Protein AF-0000000087595828 (afdb_homodimer)

Sequence (360 aa):
MPEATCVIVDNSEFSRNGDLPVNRLVDQLDAVDAVIRNKLSQSAQAVVSLVASGGPEVVVPPTHERQHLQKGLRTITHKGLPSLVQALQVAMLSLRYRPSKDATQRIVMFVGSPLGPFLEDAEKRLKKEGKRLRKARVSLDIVSFGACSRDNHPLLTTLIQSCNRGPEESCNRGPEEVRTMPEATCVIVDNSEFSRNGDLPVNRLVDQLDAVDAVIRNKLSQSAQAVVSLVASGGPEVVVPPTHERQHLQKGLRTITHKGLPSLVQALQVAMLSLRYRPSKDATQRIVMFVGSPLGPFLEDAEKRLKKEGKRLRKARVSLDIVSFGACSRDNHPLLTTLIQSCNRGPEESCNRGPEEVRT

Organism: NCBI:txid797122

Radius of gyration: 19.63 Å; Cα contacts (8 Å, |Δi|>4): 787; chains: 2; bounding box: 48×63×58 Å

Secondary structure (DSSP, 8-state):
--EEEEEEE---GGGG-SSSSS-HHHHHHHHHHHHHHHHHHT-TT-EEEEEETTTTEEEEEEES-HHHHHHHHHH----SS--HHHHHHHHHHHHHT-S-TTSEEEEEEEE-S-SGGG-TTHHHHHHHHHHHHHHTTEEEEEEE-SSTHHHHHHHHHHHHHHHS--GGGGGG--------/--EEEEEEE---GGGG--SSSS-HHHHHHHHHHHHHHHHHHT-TT-EEEEEETTTTEEEEEEES-HHHHHHHHHH----SS--HHHHHHHHHHHHHT-S-TTSEEEEEEEE-S-SGGG-TTHHHHHHHHHHHHHHTTEEEEEEE-SSTHHHHHHHHHHHHHHHS--GGGGGG--------

Solvent-accessible surface area (backbone atoms only — not comparable to full-atom values): 18987 Å² total; per-residue (Å²): 132,40,41,37,35,31,37,35,41,50,29,14,49,69,38,52,61,79,80,44,87,74,54,49,51,59,30,49,50,48,24,49,50,22,50,50,53,42,53,46,53,72,30,96,68,9,26,41,23,35,29,36,16,14,62,55,40,76,66,31,70,61,37,72,53,63,66,58,51,53,55,36,58,72,69,64,56,78,31,54,57,61,31,64,70,58,25,51,52,52,42,52,56,48,57,71,66,39,90,57,85,82,30,46,39,34,37,42,36,42,42,33,52,60,47,69,92,63,30,82,66,44,62,61,54,33,36,51,50,12,42,52,32,34,77,68,57,32,46,79,31,49,40,74,47,64,85,36,47,73,81,30,38,41,51,52,38,44,23,46,49,39,21,42,64,60,76,76,68,71,70,70,69,71,78,76,75,77,80,125,130,40,40,36,36,31,38,36,40,50,30,14,48,66,38,54,69,65,85,48,87,73,55,49,51,59,31,47,50,49,22,48,51,22,50,48,54,42,53,47,53,73,30,95,69,10,26,42,24,36,30,35,16,14,61,56,39,77,66,31,68,62,37,72,52,63,66,57,51,53,56,37,57,72,68,64,56,77,32,53,57,60,31,64,70,58,25,50,51,52,42,53,55,49,56,70,64,40,90,57,85,82,33,46,39,35,36,42,37,43,42,33,53,61,48,68,92,63,31,83,66,44,62,63,52,33,36,52,50,11,41,52,32,33,76,66,57,31,45,80,32,49,42,76,48,64,84,35,47,72,80,30,40,40,51,52,38,44,24,46,51,39,21,43,63,60,75,76,67,71,69,70,70,72,77,76,75,77,81,126

Nearest PDB structures (foldseek):
  8jtl-assembly1_B  TM=9.171E-01  e=2.740E-14  Arabidopsis thaliana
  8pfd-assembly1_B  TM=9.082E-01  e=1.309E-14  Arabidopsis thaliana
  8j4a-assembly1_B  TM=9.210E-01  e=7.805E-14  Arabidopsis thaliana
  2x5n-assembly1_A  TM=9.097E-01  e=3.217E-13  Schizosaccharomyces pombe
  8amz-assembly1_W  TM=9.200E-01  e=1.247E-12  Spinacia oleracea

Structure (mmCIF, N/CA/C/O backbone):
data_AF-0000000087595828-model_v1
#
loop_
_entity.id
_entity.type
_entity.pdbx_description
1 polymer 'Proteasome subunit Rpn10'
#
loop_
_atom_site.group_PDB
_atom_site.id
_atom_site.type_symbol
_atom_site.label_atom_id
_atom_site.label_alt_id
_atom_site.label_comp_id
_atom_site.label_asym_id
_atom_site.label_entity_id
_atom_site.label_seq_id
_atom_site.pdbx_PDB_ins_code
_atom_site.Cartn_x
_atom_site.Cartn_y
_atom_site.Cartn_z
_atom_site.occupancy
_atom_site.B_iso_or_equiv
_atom_site.auth_seq_id
_atom_site.auth_comp_id
_atom_site.auth_asym_id
_atom_site.auth_atom_id
_atom_site.pdbx_PDB_model_num
ATOM 1 N N . MET A 1 1 ? -14.484 13.336 7.426 1 65.81 1 MET A N 1
ATOM 2 C CA . MET A 1 1 ? -13.508 14.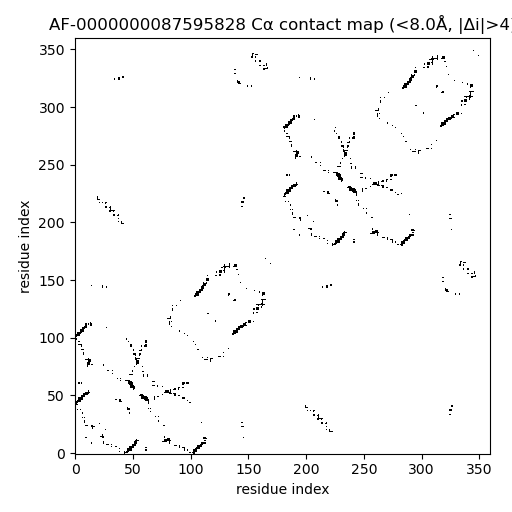141 8.156 1 65.81 1 MET A CA 1
ATOM 3 C C . MET A 1 1 ? -12.242 1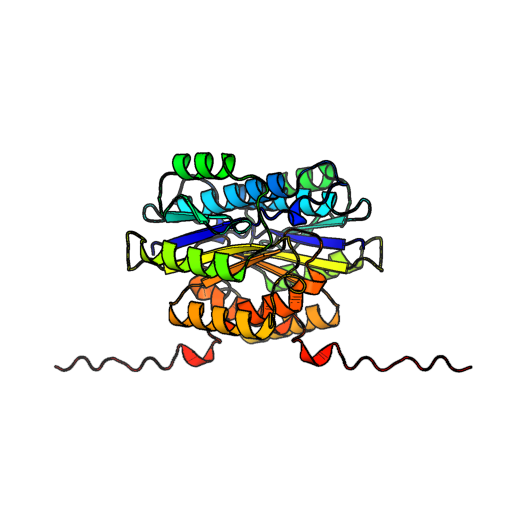4.352 7.324 1 65.81 1 MET A C 1
ATOM 5 O O . MET A 1 1 ? -11.898 13.516 6.488 1 65.81 1 MET A O 1
ATOM 9 N N . PRO A 1 2 ? -11.609 15.562 7.414 1 84.56 2 PRO A N 1
ATOM 10 C CA . PRO A 1 2 ? -10.414 15.828 6.613 1 84.56 2 PRO A CA 1
ATOM 11 C C . PRO A 1 2 ? -9.234 14.93 6.988 1 84.56 2 PRO A C 1
ATOM 13 O O . PRO A 1 2 ? -9.141 14.477 8.133 1 84.56 2 PRO A O 1
ATOM 16 N N . GLU A 1 3 ? -8.43 14.555 5.984 1 90 3 GLU A N 1
ATOM 17 C CA . GLU A 1 3 ? -7.234 13.742 6.199 1 90 3 GLU A CA 1
ATOM 18 C C . GLU A 1 3 ? -5.984 14.438 5.66 1 90 3 GLU A C 1
ATOM 20 O O . GLU A 1 3 ? -6.02 15.047 4.59 1 90 3 GLU A O 1
ATOM 25 N N . ALA A 1 4 ? -5.008 14.453 6.508 1 95.62 4 ALA A N 1
ATOM 26 C CA . ALA A 1 4 ? -3.668 14.836 6.066 1 95.62 4 ALA A CA 1
ATOM 27 C C . ALA A 1 4 ? -2.797 13.609 5.82 1 95.62 4 ALA A C 1
ATOM 29 O O . ALA A 1 4 ? -2.531 12.828 6.738 1 95.62 4 ALA A O 1
ATOM 30 N N . THR A 1 5 ? -2.404 13.453 4.543 1 95.25 5 THR A N 1
ATOM 31 C CA . THR A 1 5 ? -1.639 12.273 4.16 1 95.25 5 THR A CA 1
ATOM 32 C C . THR A 1 5 ? -0.224 12.664 3.738 1 95.25 5 THR A C 1
ATOM 34 O O . THR A 1 5 ? -0.035 13.625 2.994 1 95.25 5 THR A O 1
ATOM 37 N N . CYS A 1 6 ? 0.727 11.992 4.293 1 97.62 6 CYS A N 1
ATOM 38 C CA . CYS A 1 6 ? 2.096 12.117 3.807 1 97.62 6 CYS A CA 1
ATOM 39 C C . CYS A 1 6 ? 2.508 10.875 3.018 1 97.62 6 CYS A C 1
ATOM 41 O O . CYS A 1 6 ? 2.422 9.758 3.521 1 97.62 6 CYS A O 1
ATOM 43 N N . VAL A 1 7 ? 2.926 11.117 1.772 1 97.5 7 VAL A N 1
ATOM 44 C CA . VAL A 1 7 ? 3.385 10.008 0.943 1 97.5 7 VAL A CA 1
ATOM 45 C C . VAL A 1 7 ? 4.91 9.992 0.901 1 97.5 7 VAL A C 1
ATOM 47 O O . VAL A 1 7 ? 5.539 11.008 0.594 1 97.5 7 VAL A O 1
ATOM 50 N N . ILE A 1 8 ? 5.496 8.82 1.209 1 97.25 8 ILE A N 1
ATOM 51 C CA . ILE A 1 8 ? 6.945 8.648 1.183 1 97.25 8 ILE A CA 1
ATOM 52 C C . ILE A 1 8 ? 7.348 7.84 -0.047 1 97.25 8 ILE A C 1
ATOM 54 O O . ILE A 1 8 ? 6.891 6.707 -0.227 1 97.25 8 ILE A O 1
ATOM 58 N N . VAL A 1 9 ? 8.18 8.414 -0.875 1 95.88 9 VAL A N 1
ATOM 59 C CA . VAL A 1 9 ? 8.703 7.766 -2.07 1 95.88 9 VAL A CA 1
ATOM 60 C C . VAL A 1 9 ? 10.094 7.211 -1.79 1 95.88 9 VAL A C 1
ATOM 62 O O . VAL A 1 9 ? 10.961 7.918 -1.266 1 95.88 9 VAL A O 1
ATOM 65 N N . ASP A 1 10 ? 10.328 5.973 -2.125 1 93.25 10 ASP A N 1
ATOM 66 C CA . ASP A 1 10 ? 11.664 5.391 -2.049 1 93.25 10 ASP A CA 1
ATOM 67 C C . ASP A 1 10 ? 12.453 5.668 -3.32 1 93.25 10 ASP A C 1
ATOM 69 O O . ASP A 1 10 ? 12.359 4.922 -4.297 1 93.25 10 ASP A O 1
ATOM 73 N N . ASN A 1 11 ? 13.234 6.672 -3.285 1 92.12 11 ASN A N 1
ATOM 74 C CA . ASN A 1 11 ? 14.062 7.023 -4.438 1 92.12 11 ASN A CA 1
ATOM 75 C C . ASN A 1 11 ? 15.531 6.672 -4.203 1 92.12 11 ASN A C 1
ATOM 77 O O . ASN A 1 11 ? 16.422 7.27 -4.809 1 92.12 11 ASN A O 1
ATOM 81 N N . SER A 1 12 ? 15.75 5.75 -3.33 1 87.94 12 SER A N 1
ATOM 82 C CA . SER A 1 12 ? 17.125 5.359 -3.012 1 87.94 12 SER A CA 1
ATOM 83 C C . SER A 1 12 ? 17.812 4.746 -4.223 1 87.94 12 SER A C 1
ATOM 85 O O . SER A 1 12 ? 17.156 4.301 -5.164 1 87.94 12 SER A O 1
ATOM 87 N N . GLU A 1 13 ? 19.094 4.688 -4.172 1 79.75 13 GLU A N 1
ATOM 88 C CA . GLU A 1 13 ? 19.922 4.137 -5.242 1 79.75 13 GLU A CA 1
ATOM 89 C C . GLU A 1 13 ? 19.656 2.645 -5.43 1 79.75 13 GLU A C 1
ATOM 91 O O . GLU A 1 13 ? 19.844 2.107 -6.523 1 79.75 13 GLU A O 1
ATOM 96 N N . PHE A 1 14 ? 19.344 2.045 -4.441 1 74.31 14 PHE A N 1
ATOM 97 C CA . PHE A 1 14 ? 19.031 0.624 -4.551 1 74.31 14 PHE A CA 1
ATOM 98 C C . PHE A 1 14 ? 17.844 0.396 -5.48 1 74.31 14 PHE A C 1
ATOM 100 O O . PHE A 1 14 ? 17.734 -0.652 -6.121 1 74.31 14 PHE A O 1
ATOM 107 N N . SER A 1 15 ? 17.031 1.288 -5.438 1 67.75 15 SER A N 1
ATOM 108 C CA . SER A 1 15 ? 15.836 1.157 -6.277 1 67.75 15 SER A CA 1
ATOM 109 C C . SER A 1 15 ? 16.188 1.306 -7.754 1 67.75 15 SER A C 1
ATOM 111 O O . SER A 1 15 ? 15.312 1.186 -8.617 1 67.75 15 SER A O 1
ATOM 113 N N . ARG A 1 16 ? 17.453 1.654 -8.055 1 62.22 16 ARG A N 1
ATOM 114 C CA . ARG A 1 16 ? 17.922 1.804 -9.43 1 62.22 16 ARG A CA 1
ATOM 115 C C . ARG A 1 16 ? 18.141 0.443 -10.078 1 62.22 16 ARG A C 1
ATOM 117 O O . ARG A 1 16 ? 18.281 0.354 -11.305 1 62.22 16 ARG A O 1
ATOM 124 N N . ASN A 1 17 ? 17.859 -0.574 -9.438 1 54.16 17 ASN A N 1
ATOM 125 C CA . ASN A 1 17 ? 18.438 -1.801 -9.984 1 54.16 17 ASN A CA 1
ATOM 126 C C . ASN A 1 17 ? 18.422 -1.802 -11.508 1 54.16 17 ASN A C 1
ATOM 128 O O . ASN A 1 17 ? 17.453 -1.347 -12.125 1 54.16 17 ASN A O 1
ATOM 132 N N . GLY A 1 18 ? 19.703 -1.654 -12.117 1 45.22 18 GLY A N 1
ATOM 133 C CA . GLY A 1 18 ? 20.297 -1.655 -13.445 1 45.22 18 GLY A CA 1
ATOM 134 C C . GLY A 1 18 ? 19.484 -2.432 -14.461 1 45.22 18 GLY A C 1
ATOM 135 O O . GLY A 1 18 ? 19.641 -2.24 -15.664 1 45.22 18 GLY A O 1
ATOM 136 N N . ASP A 1 19 ? 19.312 -3.66 -14.18 1 41.97 19 ASP A N 1
ATOM 137 C CA . ASP A 1 19 ? 19.125 -4.496 -15.359 1 41.97 19 ASP A CA 1
ATOM 138 C C . ASP A 1 19 ? 17.797 -4.191 -16.047 1 41.97 19 ASP A C 1
ATOM 140 O O . ASP A 1 19 ? 17.516 -4.742 -17.109 1 41.97 19 ASP A O 1
ATOM 144 N N . LEU A 1 20 ? 16.734 -4.031 -15.242 1 47.84 20 LEU A N 1
ATOM 145 C CA . LEU A 1 20 ? 15.539 -4.129 -16.078 1 47.84 20 LEU A CA 1
ATOM 146 C C . LEU A 1 20 ? 15.102 -2.752 -16.562 1 47.84 20 LEU A C 1
ATOM 148 O O . LEU A 1 20 ? 15.383 -1.744 -15.906 1 47.84 20 LEU A O 1
ATOM 152 N N . PRO A 1 21 ? 14.82 -2.586 -17.938 1 46.41 21 PRO A N 1
ATOM 153 C CA . PRO A 1 21 ? 14.5 -1.381 -18.703 1 46.41 21 PRO A CA 1
ATOM 154 C C . PRO A 1 21 ? 13.664 -0.379 -17.906 1 46.41 21 PRO A C 1
ATOM 156 O O . PRO A 1 21 ? 13.844 0.833 -18.047 1 46.41 21 PRO A O 1
ATOM 159 N N . VAL A 1 22 ? 12.469 -0.728 -17.469 1 53.97 22 VAL A N 1
ATOM 160 C CA . VAL A 1 22 ? 11.57 0.292 -16.938 1 53.97 22 VAL A CA 1
ATOM 161 C C . VAL A 1 22 ? 11.93 0.581 -15.477 1 53.97 22 VAL A C 1
ATOM 163 O O . VAL A 1 22 ? 12.086 -0.343 -14.672 1 53.97 22 VAL A O 1
ATOM 166 N N . ASN A 1 23 ? 12.289 1.896 -15.18 1 72.12 23 ASN A N 1
ATOM 167 C CA . ASN A 1 23 ? 12.844 2.361 -13.914 1 72.12 23 ASN A CA 1
ATOM 168 C C . ASN A 1 23 ? 11.82 2.25 -12.781 1 72.12 23 ASN A C 1
ATOM 170 O O . ASN A 1 23 ? 10.688 2.703 -12.922 1 72.12 23 ASN A O 1
ATOM 174 N N . ARG A 1 24 ? 12 1.449 -11.922 1 80.19 24 ARG A N 1
ATOM 175 C CA . ARG A 1 24 ? 11.234 1.249 -10.695 1 80.19 24 ARG A CA 1
ATOM 176 C C . ARG A 1 24 ? 10.766 2.58 -10.117 1 80.19 24 ARG A C 1
ATOM 178 O O . ARG A 1 24 ? 9.641 2.688 -9.633 1 80.19 24 ARG A O 1
ATOM 185 N N . LEU A 1 25 ? 11.602 3.498 -10.305 1 88.19 25 LEU A N 1
ATOM 186 C CA . LEU A 1 25 ? 11.242 4.797 -9.742 1 88.19 25 LEU A CA 1
ATOM 187 C C . LEU A 1 25 ? 10.086 5.422 -10.516 1 88.19 25 LEU A C 1
ATOM 189 O O . LEU A 1 25 ? 9.156 5.969 -9.914 1 88.19 25 LEU A O 1
ATOM 193 N N . VAL A 1 26 ? 10.133 5.301 -11.781 1 87.69 26 VAL A N 1
ATOM 194 C CA . VAL A 1 26 ? 9.078 5.879 -12.602 1 87.69 26 VAL A CA 1
ATOM 195 C C . VAL A 1 26 ? 7.746 5.203 -12.281 1 87.69 26 VAL A C 1
ATOM 197 O O . VAL A 1 26 ? 6.727 5.875 -12.109 1 87.69 26 VAL A O 1
ATOM 200 N N . ASP A 1 27 ? 7.746 3.93 -12.219 1 88.25 27 ASP A N 1
ATOM 201 C CA . ASP A 1 27 ? 6.539 3.184 -11.875 1 88.25 27 ASP A CA 1
ATOM 202 C C . ASP A 1 27 ? 6.023 3.572 -10.492 1 88.25 27 ASP A C 1
ATOM 204 O O . ASP A 1 27 ? 4.816 3.711 -10.289 1 88.25 27 ASP A O 1
ATOM 208 N N . GLN A 1 28 ? 6.918 3.672 -9.602 1 91.19 28 GLN A N 1
ATOM 209 C CA . GLN A 1 28 ? 6.547 4.086 -8.25 1 91.19 28 GLN A CA 1
ATOM 210 C C . GLN A 1 28 ? 5.902 5.469 -8.258 1 91.19 28 GLN A C 1
ATOM 212 O O . GLN A 1 28 ? 4.867 5.684 -7.625 1 91.19 28 GLN A O 1
ATOM 217 N N . LEU A 1 29 ? 6.488 6.359 -9.008 1 94.12 29 LEU A N 1
ATOM 218 C CA . LEU A 1 29 ? 5.961 7.719 -9.07 1 94.12 29 LEU A CA 1
ATOM 219 C C . LEU A 1 29 ? 4.566 7.734 -9.688 1 94.12 29 LEU A C 1
ATOM 221 O O . LEU A 1 29 ? 3.709 8.516 -9.273 1 94.12 29 LEU A O 1
ATOM 225 N N . ASP A 1 30 ? 4.34 6.902 -10.609 1 92.56 30 ASP A N 1
ATOM 226 C CA . ASP A 1 30 ? 3.002 6.777 -11.188 1 92.56 30 ASP A CA 1
ATOM 227 C C . ASP A 1 30 ? 1.994 6.309 -10.141 1 92.56 30 ASP A C 1
ATOM 229 O O . ASP A 1 30 ? 0.881 6.836 -10.062 1 92.56 30 ASP A O 1
ATOM 233 N N . ALA A 1 31 ? 2.396 5.34 -9.422 1 92.56 31 ALA A N 1
ATOM 234 C CA . ALA A 1 31 ? 1.53 4.832 -8.359 1 92.56 31 ALA A CA 1
ATOM 235 C C . ALA A 1 31 ? 1.265 5.91 -7.309 1 92.56 31 ALA A C 1
ATOM 237 O O . ALA A 1 31 ? 0.13 6.074 -6.855 1 92.56 31 ALA A O 1
ATOM 238 N N . VAL A 1 32 ? 2.271 6.586 -6.961 1 95.69 32 VAL A N 1
ATOM 239 C CA . VAL A 1 32 ? 2.164 7.656 -5.977 1 95.69 32 VAL A CA 1
ATOM 240 C C . VAL A 1 32 ? 1.203 8.734 -6.484 1 95.69 32 VAL A C 1
ATOM 242 O O . VAL A 1 32 ? 0.365 9.227 -5.727 1 95.69 32 VAL A O 1
ATOM 245 N N . ASP A 1 33 ? 1.343 9.062 -7.703 1 95.81 33 ASP A N 1
ATOM 246 C CA . ASP A 1 33 ? 0.458 10.062 -8.297 1 95.81 33 ASP A CA 1
ATOM 247 C C . ASP A 1 33 ? -1.005 9.641 -8.18 1 95.81 33 ASP A C 1
ATOM 249 O O . ASP A 1 33 ? -1.876 10.461 -7.902 1 95.81 33 ASP A O 1
ATOM 253 N N . ALA A 1 34 ? -1.235 8.422 -8.438 1 91.88 34 ALA A N 1
ATOM 254 C CA . ALA A 1 34 ? -2.592 7.891 -8.312 1 91.88 34 ALA A CA 1
ATOM 255 C C . ALA A 1 34 ? -3.09 7.988 -6.875 1 91.88 34 ALA A C 1
ATOM 257 O O . ALA A 1 34 ? -4.25 8.336 -6.633 1 91.88 34 ALA A O 1
ATOM 258 N N . VAL A 1 35 ? -2.262 7.711 -5.918 1 91.81 35 VAL A N 1
ATOM 259 C CA . VAL A 1 35 ? -2.615 7.801 -4.508 1 91.81 35 VAL A CA 1
ATOM 260 C C . VAL A 1 35 ? -2.934 9.25 -4.141 1 91.81 35 VAL A C 1
ATOM 262 O O . VAL A 1 35 ? -3.916 9.516 -3.447 1 91.81 35 VAL A O 1
ATOM 265 N N . ILE A 1 36 ? -2.113 10.117 -4.605 1 94.62 36 ILE A N 1
ATOM 266 C CA . ILE A 1 36 ? -2.293 11.539 -4.332 1 94.62 36 ILE A CA 1
ATOM 267 C C . ILE A 1 36 ? -3.66 11.992 -4.836 1 94.62 36 ILE A C 1
ATOM 269 O O . ILE A 1 36 ? -4.414 12.641 -4.105 1 94.62 36 ILE A O 1
ATOM 273 N N . ARG A 1 37 ? -3.924 11.648 -6.074 1 90.69 37 ARG A N 1
ATOM 274 C CA . ARG A 1 37 ? -5.203 12.023 -6.668 1 90.69 37 ARG A CA 1
ATOM 275 C C . ARG A 1 37 ? -6.367 11.508 -5.828 1 90.69 37 ARG A C 1
ATOM 277 O O . ARG A 1 37 ? -7.305 12.25 -5.535 1 90.69 37 ARG A O 1
ATOM 284 N N . ASN A 1 38 ? -6.27 10.398 -5.43 1 87.62 38 ASN A N 1
ATOM 285 C CA . ASN A 1 38 ? -7.324 9.773 -4.637 1 87.62 38 ASN A CA 1
ATOM 286 C C . ASN A 1 38 ? -7.516 10.484 -3.299 1 87.62 38 ASN A C 1
ATOM 288 O O . ASN A 1 38 ? -8.648 10.773 -2.9 1 87.62 38 ASN A O 1
ATOM 292 N N . LYS A 1 39 ? -6.426 10.68 -2.641 1 89.81 39 LYS A N 1
ATOM 293 C CA . LYS A 1 39 ? -6.5 11.281 -1.313 1 89.81 39 LYS A CA 1
ATOM 294 C C . LYS A 1 39 ? -7.055 12.695 -1.383 1 89.81 39 LYS A C 1
ATOM 296 O O . LYS A 1 39 ? -7.875 13.094 -0.551 1 89.81 39 LYS A O 1
ATOM 301 N N . LEU A 1 40 ? -6.648 13.461 -2.377 1 90.75 40 LEU A N 1
ATOM 302 C CA . LEU A 1 40 ? -7.109 14.836 -2.521 1 90.75 40 LEU A CA 1
ATOM 303 C C . LEU A 1 40 ? -8.594 14.883 -2.869 1 90.75 40 LEU A C 1
ATOM 305 O O . LEU A 1 40 ? -9.289 15.828 -2.51 1 90.75 40 LEU A O 1
ATOM 309 N N . SER A 1 41 ? -9.031 13.844 -3.486 1 85.25 41 SER A N 1
ATOM 310 C CA . SER A 1 41 ? -10.422 13.828 -3.949 1 85.25 41 SER A CA 1
ATOM 311 C C . SER A 1 41 ? -11.375 13.461 -2.818 1 85.25 41 SER A C 1
ATOM 313 O O . SER A 1 41 ? -12.586 13.641 -2.945 1 85.25 41 SER A O 1
ATOM 315 N N . GLN A 1 42 ? -10.859 13.016 -1.73 1 82.06 42 GLN A N 1
ATOM 316 C CA . GLN A 1 42 ? -11.695 12.539 -0.632 1 82.06 42 GLN A CA 1
ATOM 317 C C . GLN A 1 42 ? -12.367 13.703 0.094 1 82.06 42 GLN A C 1
ATOM 319 O O . GLN A 1 42 ? -13.445 13.547 0.672 1 82.06 42 GLN A O 1
ATOM 324 N N . SER A 1 43 ? -11.773 14.836 0.147 1 83.56 43 SER A N 1
ATOM 325 C CA . SER A 1 43 ? -12.305 16 0.842 1 83.56 43 SER A CA 1
ATOM 326 C C . SER A 1 43 ? -11.648 17.281 0.339 1 83.56 43 SER A C 1
ATOM 328 O O . SER A 1 43 ? -10.469 17.297 -0.021 1 83.56 43 SER A O 1
ATOM 330 N N . ALA A 1 44 ? -12.406 18.312 0.381 1 87.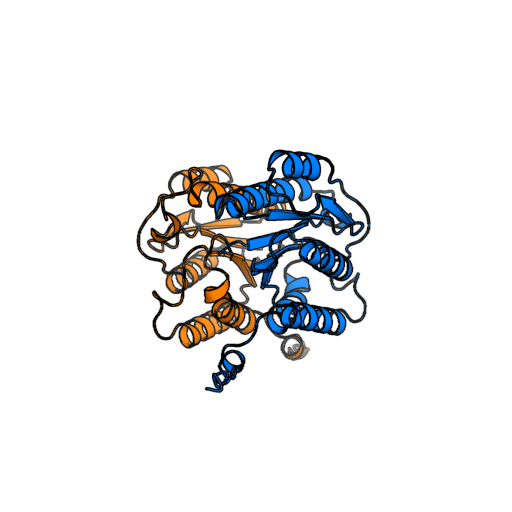94 44 ALA A N 1
ATOM 331 C CA . ALA A 1 44 ? -11.875 19.609 -0.009 1 87.94 44 ALA A CA 1
ATOM 332 C C . ALA A 1 44 ? -10.805 20.078 0.971 1 87.94 44 ALA A C 1
ATOM 334 O O . ALA A 1 44 ? -10.008 20.969 0.652 1 87.94 44 ALA A O 1
ATOM 335 N N . GLN A 1 45 ? -10.828 19.484 2.115 1 92.12 45 GLN A N 1
ATOM 336 C CA . GLN A 1 45 ? -9.883 19.906 3.146 1 92.12 45 GLN A CA 1
ATOM 337 C C . GLN A 1 45 ? -8.703 18.938 3.236 1 92.12 45 GLN A C 1
ATOM 339 O O . GLN A 1 45 ? -7.805 19.125 4.059 1 92.12 45 GLN A O 1
ATOM 344 N N . ALA A 1 46 ? -8.727 17.969 2.365 1 92.62 46 ALA A N 1
ATOM 345 C CA . ALA A 1 46 ? -7.629 17.016 2.369 1 92.62 46 ALA A CA 1
ATOM 346 C C . ALA A 1 46 ? -6.324 17.656 1.906 1 92.62 46 ALA A C 1
ATOM 348 O O . ALA A 1 46 ? -6.328 18.484 0.989 1 92.62 46 ALA A O 1
ATOM 349 N N . VAL A 1 47 ? -5.227 17.312 2.57 1 96.5 47 VAL A N 1
ATOM 350 C CA . VAL A 1 47 ? -3.91 17.781 2.141 1 96.5 47 VAL A CA 1
ATOM 351 C C . VAL A 1 47 ? -2.951 16.594 2.041 1 96.5 47 VAL A C 1
ATOM 353 O O . VAL A 1 47 ? -3.125 15.594 2.73 1 96.5 47 VAL A O 1
ATOM 356 N N . VAL A 1 48 ? -2.023 16.75 1.115 1 97.19 48 VAL A N 1
ATOM 357 C CA . VAL A 1 48 ? -1.02 15.711 0.9 1 97.19 48 VAL A CA 1
ATOM 358 C C . VAL A 1 48 ? 0.375 16.328 0.912 1 97.19 48 VAL A C 1
ATOM 360 O O . VAL A 1 48 ? 0.583 17.422 0.366 1 97.19 48 VAL A O 1
ATOM 363 N N . SER A 1 49 ? 1.245 15.75 1.57 1 98.44 49 SER A N 1
ATOM 364 C CA . SER A 1 49 ? 2.662 16.094 1.493 1 98.44 49 SER A CA 1
ATOM 365 C C . SER A 1 49 ? 3.469 14.969 0.849 1 98.44 49 SER A C 1
ATOM 367 O O . SER A 1 49 ? 3.018 13.82 0.8 1 98.44 49 SER A O 1
ATOM 369 N N . LEU A 1 50 ? 4.637 15.328 0.345 1 98.19 50 LEU A N 1
ATOM 370 C CA . LEU A 1 50 ? 5.508 14.398 -0.359 1 98.19 50 LEU A CA 1
ATOM 371 C C . LEU A 1 50 ? 6.898 14.367 0.272 1 98.19 50 LEU A C 1
ATOM 373 O O . LEU A 1 50 ? 7.527 15.414 0.447 1 98.19 50 LEU A O 1
ATOM 377 N N . VAL A 1 51 ? 7.332 13.164 0.582 1 98.06 51 VAL A N 1
ATOM 378 C CA . VAL A 1 51 ? 8.648 12.961 1.182 1 98.06 51 VAL A CA 1
ATOM 379 C C . VAL A 1 51 ? 9.445 11.961 0.355 1 98.06 51 VAL A C 1
ATOM 381 O O . VAL A 1 51 ? 8.906 10.945 -0.094 1 98.06 51 VAL A O 1
ATOM 384 N N . ALA A 1 52 ? 10.703 12.273 0.062 1 96.75 52 ALA A N 1
ATOM 385 C CA . ALA A 1 52 ? 11.633 11.336 -0.567 1 96.75 52 ALA A CA 1
ATOM 386 C C . ALA A 1 52 ? 12.57 10.719 0.465 1 96.75 52 ALA A C 1
ATOM 388 O O . ALA A 1 52 ? 13.117 11.422 1.317 1 96.75 52 ALA A O 1
ATOM 389 N N . SER A 1 53 ? 12.789 9.43 0.322 1 94.5 53 SER A N 1
ATOM 390 C CA . SER A 1 53 ? 13.484 8.719 1.39 1 94.5 53 SER A CA 1
ATOM 391 C C . SER A 1 53 ? 14.984 8.641 1.115 1 94.5 53 SER A C 1
ATOM 393 O O . SER A 1 53 ? 15.781 8.461 2.037 1 94.5 53 SER A O 1
ATOM 395 N N . GLY A 1 54 ? 15.57 8.539 -0.185 1 90.38 54 GLY A N 1
ATOM 396 C CA . GLY A 1 54 ? 16.984 8.477 -0.496 1 90.38 54 GLY A CA 1
ATOM 397 C C . GLY A 1 54 ? 17.766 9.68 0.012 1 90.38 54 GLY A C 1
ATOM 398 O O . GLY A 1 54 ? 18.938 9.555 0.383 1 90.38 54 GLY A O 1
ATOM 399 N N . GLY A 1 55 ? 17.578 10.555 0.687 1 88.69 55 GLY A N 1
ATOM 400 C CA . GLY A 1 55 ? 17.875 11.82 1.328 1 88.69 55 GLY A CA 1
ATOM 401 C C . GLY A 1 55 ? 16.656 12.492 1.929 1 88.69 55 GLY A C 1
ATOM 402 O O . GLY A 1 55 ? 16.078 13.398 1.329 1 88.69 55 GLY A O 1
ATOM 403 N N . PRO A 1 56 ? 16.438 11.812 2.992 1 93.5 56 PRO A N 1
ATOM 404 C CA . PRO A 1 56 ? 15.109 12.141 3.512 1 93.5 56 PRO A CA 1
ATOM 405 C C . PRO A 1 56 ? 14.844 13.648 3.562 1 93.5 56 PRO A C 1
ATOM 407 O O . PRO A 1 56 ? 15.617 14.391 4.176 1 93.5 56 PRO A O 1
ATOM 410 N N . GLU A 1 57 ? 13.867 14.039 2.846 1 95.5 57 GLU A N 1
ATOM 411 C CA . GLU A 1 57 ? 13.492 15.453 2.787 1 95.5 57 GLU A CA 1
ATOM 412 C C . GLU A 1 57 ? 12.039 15.625 2.377 1 95.5 57 GLU A C 1
ATOM 414 O O . GLU A 1 57 ? 11.484 14.781 1.664 1 95.5 57 GLU A O 1
ATOM 419 N N . VAL A 1 58 ? 11.484 16.688 2.873 1 97.38 58 VAL A N 1
ATOM 420 C CA . VAL A 1 58 ? 10.164 17.078 2.387 1 97.38 58 VAL A CA 1
ATOM 421 C C . VAL A 1 58 ? 10.297 17.703 1.001 1 97.38 58 VAL A C 1
ATOM 423 O O . VAL A 1 58 ? 10.953 18.734 0.839 1 97.38 58 VAL A O 1
ATOM 426 N N . VAL A 1 59 ? 9.773 17.031 0.046 1 97.81 59 VAL A N 1
ATOM 427 C CA . VAL A 1 59 ? 9.82 17.547 -1.319 1 97.81 59 VAL A CA 1
ATOM 428 C C . VAL A 1 59 ? 8.719 18.594 -1.51 1 97.81 59 VAL A C 1
ATOM 430 O O . VAL A 1 59 ? 8.945 19.625 -2.146 1 97.81 59 VAL A O 1
ATOM 433 N N . VAL A 1 60 ? 7.5 18.328 -1.019 1 98.19 60 VAL A N 1
ATOM 434 C CA . VAL A 1 60 ? 6.359 19.25 -1.038 1 98.19 60 VAL A CA 1
ATOM 435 C C . VAL A 1 60 ? 5.676 19.25 0.329 1 98.19 60 VAL A C 1
ATOM 437 O O . VAL A 1 60 ? 5.281 18.188 0.834 1 98.19 60 VAL A O 1
ATOM 440 N N . PRO A 1 61 ? 5.586 20.391 0.989 1 97.62 61 PRO A N 1
ATOM 441 C CA . PRO A 1 61 ? 4.828 20.453 2.244 1 97.62 61 PRO A CA 1
ATOM 442 C C . PRO A 1 61 ? 3.34 20.188 2.051 1 97.62 61 PRO A C 1
ATOM 444 O O . PRO A 1 61 ? 2.867 20.078 0.916 1 97.62 61 PRO A O 1
ATOM 447 N N . PRO A 1 62 ? 2.635 19.969 3.18 1 97.75 62 PRO A N 1
ATOM 448 C CA . PRO A 1 62 ? 1.205 19.672 3.061 1 97.75 62 PRO A CA 1
ATOM 449 C C . PRO A 1 62 ? 0.451 20.719 2.244 1 97.75 62 PRO A C 1
ATOM 451 O O . PRO A 1 62 ? 0.554 21.922 2.521 1 97.75 62 PRO A O 1
ATOM 454 N N . THR A 1 63 ? -0.24 20.25 1.241 1 97.69 63 THR A N 1
ATOM 455 C CA . THR A 1 63 ? -0.969 21.141 0.352 1 97.69 63 THR A CA 1
ATOM 456 C C . THR A 1 63 ? -2.16 20.422 -0.279 1 97.69 63 THR A C 1
ATOM 458 O O . THR A 1 63 ? -2.189 19.203 -0.346 1 97.69 63 THR A O 1
ATOM 461 N N . HIS A 1 64 ? -3.152 21.188 -0.673 1 96.75 64 HIS A N 1
ATOM 462 C CA . HIS A 1 64 ? -4.285 20.656 -1.427 1 96.75 64 HIS A CA 1
ATOM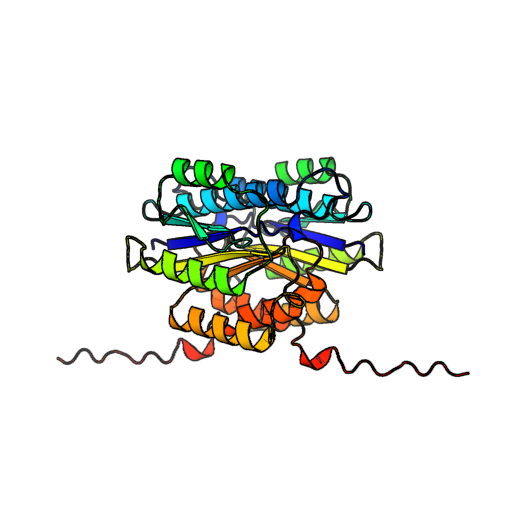 463 C C . HIS A 1 64 ? -4.121 20.922 -2.922 1 96.75 64 HIS A C 1
ATOM 465 O O . HIS A 1 64 ? -4.949 20.484 -3.725 1 96.75 64 HIS A O 1
ATOM 471 N N . GLU A 1 65 ? -3.014 21.531 -3.297 1 96.75 65 GLU A N 1
ATOM 472 C CA . GLU A 1 65 ? -2.781 21.906 -4.688 1 96.75 65 GLU A CA 1
ATOM 473 C C . GLU A 1 65 ? -2.107 20.781 -5.461 1 96.75 65 GLU A C 1
ATOM 475 O O . GLU A 1 65 ? -0.898 20.578 -5.344 1 96.75 65 GLU A O 1
ATOM 480 N N . ARG A 1 66 ? -2.832 20.188 -6.324 1 95.44 66 ARG A N 1
ATOM 481 C CA . ARG A 1 66 ? -2.352 19.047 -7.102 1 95.44 66 ARG A CA 1
ATOM 482 C C . ARG A 1 66 ? -1.128 19.438 -7.926 1 95.44 66 ARG A C 1
ATOM 484 O O . ARG A 1 66 ? -0.196 18.641 -8.07 1 95.44 66 ARG A O 1
ATOM 491 N N . GLN A 1 67 ? -1.109 20.547 -8.445 1 97.12 67 GLN A N 1
ATOM 492 C CA . GLN A 1 67 ? -0.025 21 -9.312 1 97.12 67 GLN A CA 1
ATOM 493 C C . GLN A 1 67 ? 1.304 21.031 -8.562 1 97.12 67 GLN A C 1
ATOM 495 O O . GLN A 1 67 ? 2.346 20.672 -9.125 1 97.12 67 GLN A O 1
ATOM 500 N N . HIS A 1 68 ? 1.234 21.484 -7.34 1 97.81 68 HIS A N 1
ATOM 501 C CA . HIS A 1 68 ? 2.447 21.5 -6.527 1 97.81 68 HIS A CA 1
ATOM 502 C C . HIS A 1 68 ? 2.988 20.094 -6.312 1 97.81 68 HIS A C 1
ATOM 504 O O . HIS A 1 68 ? 4.199 19.875 -6.379 1 97.81 68 HIS A O 1
ATOM 510 N N . LEU A 1 69 ? 2.121 19.172 -6.082 1 98.12 69 LEU A N 1
ATOM 511 C CA . LEU A 1 69 ? 2.514 17.781 -5.859 1 98.12 69 LEU A CA 1
ATOM 512 C C . LEU A 1 69 ? 3.066 17.156 -7.137 1 98.12 69 LEU A C 1
ATOM 514 O O . LEU A 1 69 ? 4.074 16.453 -7.102 1 98.12 69 LEU A O 1
ATOM 518 N N . GLN A 1 70 ? 2.467 17.438 -8.227 1 97.31 70 GLN A N 1
ATOM 519 C CA . GLN A 1 70 ? 2.936 16.922 -9.508 1 97.31 70 GLN A CA 1
ATOM 520 C C . GLN A 1 70 ? 4.328 17.469 -9.836 1 97.31 70 GLN A C 1
ATOM 522 O O . GLN A 1 70 ? 5.191 16.719 -10.305 1 97.31 70 GLN A O 1
ATOM 527 N N . LYS A 1 71 ? 4.469 18.781 -9.625 1 97.69 71 LYS A N 1
ATOM 528 C CA . LYS A 1 71 ? 5.789 19.359 -9.828 1 97.69 71 LYS A CA 1
ATOM 529 C C . LYS A 1 71 ? 6.832 18.703 -8.93 1 97.69 71 LYS A C 1
ATOM 531 O O . LYS A 1 71 ? 7.945 18.422 -9.367 1 97.69 71 LYS A O 1
ATOM 536 N N . GLY A 1 72 ? 6.457 18.484 -7.699 1 97.81 72 GLY A N 1
ATOM 537 C CA . GLY A 1 72 ? 7.352 17.797 -6.773 1 97.81 72 GLY A CA 1
ATOM 538 C C . GLY A 1 72 ? 7.738 16.406 -7.23 1 97.81 72 GLY A C 1
ATOM 539 O O . GLY A 1 72 ? 8.906 16.016 -7.137 1 97.81 72 GLY A O 1
ATOM 540 N N . LEU A 1 73 ? 6.777 15.664 -7.711 1 97.38 73 LEU A N 1
ATOM 541 C CA . LEU A 1 73 ? 7.027 14.305 -8.188 1 97.38 73 LEU A CA 1
ATOM 542 C C . LEU A 1 73 ? 8.055 14.305 -9.312 1 97.38 73 LEU A C 1
ATOM 544 O O . LEU A 1 73 ? 8.914 13.414 -9.375 1 97.38 73 LEU A O 1
ATOM 548 N N . ARG A 1 74 ? 8.023 15.297 -10.133 1 96 74 ARG A N 1
ATOM 549 C CA . ARG A 1 74 ? 8.906 15.375 -11.297 1 96 74 ARG A CA 1
ATOM 550 C C . ARG A 1 74 ? 10.336 15.68 -10.875 1 96 74 ARG A C 1
ATOM 552 O O . ARG A 1 74 ? 11.273 15.461 -11.648 1 96 74 ARG A O 1
ATOM 559 N N . THR A 1 75 ? 10.5 16.203 -9.672 1 96.56 75 THR A N 1
ATOM 560 C CA . THR A 1 75 ? 11.828 16.578 -9.219 1 96.56 75 THR A CA 1
ATOM 561 C C . THR A 1 75 ? 12.523 15.406 -8.531 1 96.56 75 THR A C 1
ATOM 563 O O . THR A 1 75 ? 13.727 15.461 -8.266 1 96.56 75 THR A O 1
ATOM 566 N N . ILE A 1 76 ? 11.773 14.359 -8.258 1 95 76 ILE A N 1
ATOM 567 C CA . ILE A 1 76 ? 12.336 13.234 -7.516 1 95 76 ILE A CA 1
ATOM 568 C C . ILE A 1 76 ? 13.211 12.391 -8.438 1 95 76 ILE A C 1
ATOM 570 O O . ILE A 1 76 ? 12.75 11.922 -9.484 1 95 76 ILE A O 1
ATOM 574 N N . THR A 1 77 ? 14.445 12.305 -8.07 1 91.88 77 THR A N 1
ATOM 575 C CA . THR A 1 77 ? 15.43 11.477 -8.758 1 91.88 77 THR A CA 1
ATOM 576 C C . THR A 1 77 ? 16.094 10.508 -7.789 1 91.88 77 THR A C 1
ATOM 578 O O . THR A 1 77 ? 15.922 10.617 -6.574 1 91.88 77 THR A O 1
ATOM 581 N N . HIS A 1 78 ? 16.719 9.508 -8.438 1 90.06 78 HIS A N 1
ATOM 582 C CA . HIS A 1 78 ? 17.469 8.602 -7.574 1 90.06 78 HIS A CA 1
ATOM 583 C C . HIS A 1 78 ? 18.5 9.352 -6.746 1 90.06 78 HIS A C 1
ATOM 585 O O . HIS A 1 78 ? 19.25 10.188 -7.273 1 90.06 78 HIS A O 1
ATOM 591 N N . LYS A 1 79 ? 18.406 9.109 -5.43 1 89.12 79 LYS A N 1
ATOM 592 C CA . LYS A 1 79 ? 19.328 9.812 -4.539 1 89.12 79 LYS A CA 1
ATOM 593 C C . LYS A 1 79 ? 19.531 9.031 -3.244 1 89.12 79 LYS A C 1
ATOM 595 O O . LYS A 1 79 ? 18.594 8.469 -2.688 1 89.12 79 LYS A O 1
ATOM 600 N N . GLY A 1 80 ? 20.859 8.906 -2.844 1 88.56 80 GLY A N 1
ATOM 601 C CA . GLY A 1 80 ? 21.188 8.523 -1.481 1 88.56 80 GLY A CA 1
ATOM 602 C C . GLY A 1 80 ? 20.906 7.062 -1.188 1 88.56 80 GLY A C 1
ATOM 603 O O . GLY A 1 80 ? 20.547 6.301 -2.088 1 88.56 80 GLY A O 1
ATOM 604 N N . LEU A 1 81 ? 21.156 6.664 0.104 1 87.44 81 LEU A N 1
ATOM 605 C CA . LEU A 1 81 ? 20.922 5.32 0.613 1 87.44 81 LEU A CA 1
ATOM 606 C C . LEU A 1 81 ? 19.531 5.207 1.225 1 87.44 81 LEU A C 1
ATOM 608 O O . LEU A 1 81 ? 18.922 6.219 1.582 1 87.44 81 LEU A O 1
ATOM 612 N N . PRO A 1 82 ? 19.047 4.004 1.194 1 86.44 82 PRO A N 1
ATOM 613 C CA . PRO A 1 82 ? 17.766 3.809 1.858 1 86.44 82 PRO A CA 1
ATOM 614 C C . PRO A 1 82 ? 17.766 4.289 3.307 1 86.44 82 PRO A C 1
ATOM 616 O O . PRO A 1 82 ? 18.656 3.934 4.078 1 86.44 82 PRO A O 1
ATOM 619 N N . SER A 1 83 ? 16.859 5.16 3.623 1 90.31 83 SER A N 1
ATOM 620 C CA . SER A 1 83 ? 16.719 5.719 4.965 1 90.31 83 SER A CA 1
ATOM 621 C C . SER A 1 83 ? 15.242 5.801 5.375 1 90.31 83 SER A C 1
ATOM 623 O O . SER A 1 83 ? 14.727 6.895 5.617 1 90.31 83 SER A O 1
ATOM 625 N N . LEU A 1 84 ? 14.641 4.68 5.574 1 89.25 84 LEU A N 1
ATOM 626 C CA . LEU A 1 84 ? 13.203 4.594 5.809 1 89.25 84 LEU A CA 1
ATOM 627 C C . LEU A 1 84 ? 12.836 5.215 7.152 1 89.25 84 LEU A C 1
ATOM 629 O O . LEU A 1 84 ? 11.82 5.91 7.262 1 89.25 84 LEU A O 1
ATOM 633 N N . VAL A 1 85 ? 13.664 4.969 8.18 1 93.31 85 VAL A N 1
ATOM 634 C CA . VAL A 1 85 ? 13.383 5.473 9.523 1 93.31 85 VAL A CA 1
ATOM 635 C C . VAL A 1 85 ? 13.422 7 9.516 1 93.31 85 VAL A C 1
ATOM 637 O O . VAL A 1 85 ? 12.508 7.652 10.031 1 93.31 85 VAL A O 1
ATOM 640 N N . GLN A 1 86 ? 14.445 7.52 8.922 1 94.62 86 GLN A N 1
ATOM 641 C CA . GLN A 1 86 ? 14.562 8.969 8.828 1 94.62 86 GLN A CA 1
ATOM 642 C C . GLN A 1 86 ? 13.414 9.562 8.008 1 94.62 86 GLN A C 1
ATOM 644 O O . GLN A 1 86 ? 12.914 10.641 8.328 1 94.62 86 GLN A O 1
ATOM 649 N N . ALA A 1 87 ? 13.062 8.867 6.992 1 96.06 87 ALA A N 1
ATOM 650 C CA . ALA A 1 87 ? 11.953 9.32 6.156 1 96.06 87 ALA A CA 1
ATOM 651 C C . ALA A 1 87 ? 10.648 9.383 6.957 1 96.06 87 ALA A C 1
ATOM 653 O O . ALA A 1 87 ? 9.859 10.312 6.797 1 96.06 87 ALA A O 1
ATOM 654 N N . LEU A 1 88 ? 10.453 8.398 7.789 1 96 88 LEU A N 1
ATOM 655 C CA . LEU A 1 88 ? 9.266 8.375 8.641 1 96 88 LEU A CA 1
ATOM 656 C C . LEU A 1 88 ? 9.266 9.57 9.594 1 96 88 LEU A C 1
ATOM 658 O O . LEU A 1 88 ? 8.219 10.188 9.812 1 96 88 LEU A O 1
ATOM 662 N N . GLN A 1 89 ? 10.406 9.852 10.094 1 96.56 89 GLN A N 1
ATOM 663 C CA . GLN A 1 89 ? 10.523 10.977 11.023 1 96.56 89 GLN A CA 1
ATOM 664 C C . GLN A 1 89 ? 10.219 12.297 10.32 1 96.56 89 GLN A C 1
ATOM 666 O O . GLN A 1 89 ? 9.516 13.148 10.867 1 96.56 89 GLN A O 1
ATOM 671 N N . VAL A 1 90 ? 10.742 12.445 9.156 1 97.62 90 VAL A N 1
ATOM 672 C CA . VAL A 1 90 ? 10.492 13.648 8.359 1 97.62 90 VAL A CA 1
ATOM 673 C C . VAL A 1 90 ? 9.008 13.75 8.023 1 97.62 90 VAL A C 1
ATOM 675 O O . VAL A 1 90 ? 8.43 14.836 8.062 1 97.62 90 VAL A O 1
ATOM 678 N N . ALA A 1 91 ? 8.453 12.625 7.699 1 98 91 ALA A N 1
ATOM 679 C CA . ALA A 1 91 ? 7.023 12.594 7.387 1 98 91 ALA A CA 1
ATOM 680 C C . ALA A 1 91 ? 6.191 13.039 8.586 1 98 91 ALA A C 1
ATOM 682 O O . ALA A 1 91 ? 5.238 13.812 8.438 1 98 91 ALA A O 1
ATOM 683 N N . MET A 1 92 ? 6.566 12.562 9.719 1 96.62 92 MET A N 1
ATOM 684 C CA . MET A 1 92 ? 5.852 12.938 10.938 1 96.62 92 MET A CA 1
ATOM 685 C C . MET A 1 92 ? 5.957 14.438 11.188 1 96.62 92 MET A C 1
ATOM 687 O O . MET A 1 92 ? 4.973 15.078 11.562 1 96.62 92 MET A O 1
ATOM 691 N N . LEU A 1 93 ? 7.117 14.938 10.984 1 95.81 93 LEU A N 1
ATOM 692 C CA . LEU A 1 93 ? 7.312 16.375 11.141 1 95.81 93 LEU A CA 1
ATOM 693 C C . LEU A 1 93 ? 6.441 17.141 10.156 1 95.81 93 LEU A C 1
ATOM 695 O O . LEU A 1 93 ? 5.832 18.156 10.531 1 95.81 93 LEU A O 1
ATOM 699 N N . SER A 1 94 ? 6.402 16.688 8.984 1 97.12 94 SER A N 1
ATOM 700 C CA . SER A 1 94 ? 5.59 17.344 7.961 1 97.12 94 SER A CA 1
ATOM 701 C C . SER A 1 94 ? 4.117 17.375 8.359 1 97.12 94 SER A C 1
ATOM 703 O O . SER A 1 94 ? 3.43 18.375 8.156 1 97.12 94 SER A O 1
ATOM 705 N N . LEU A 1 95 ? 3.635 16.297 8.93 1 96.38 95 LEU A N 1
ATOM 706 C CA . LEU A 1 95 ? 2.232 16.172 9.312 1 96.38 95 LEU A CA 1
ATOM 707 C C . LEU A 1 95 ? 1.896 17.109 10.469 1 96.38 95 LEU A C 1
ATOM 709 O O . LEU A 1 95 ? 0.744 17.516 10.625 1 96.38 95 LEU A O 1
ATOM 713 N N . ARG A 1 96 ? 2.867 17.484 11.219 1 94.62 96 ARG A N 1
ATOM 714 C CA . ARG A 1 96 ? 2.639 18.422 12.312 1 94.62 96 ARG A CA 1
ATOM 715 C C . ARG A 1 96 ? 2.229 19.781 11.789 1 94.62 96 ARG A C 1
ATOM 717 O O . ARG A 1 96 ? 1.572 20.562 12.492 1 94.62 96 ARG A O 1
ATOM 724 N N . TYR A 1 97 ? 2.572 20.031 10.516 1 92.25 97 TYR A N 1
ATOM 725 C CA . TYR A 1 97 ? 2.285 21.344 9.93 1 92.25 97 TYR A CA 1
ATOM 726 C C . TYR A 1 97 ? 1.028 21.297 9.07 1 92.25 97 TYR A C 1
ATOM 728 O O . TYR A 1 97 ? 0.791 22.188 8.258 1 92.25 97 TYR A O 1
ATOM 736 N N . ARG A 1 98 ? 0.254 20.281 9.312 1 92.88 98 ARG A N 1
ATOM 737 C CA . ARG A 1 98 ? -1.004 20.219 8.578 1 92.88 98 ARG A CA 1
ATOM 738 C C . ARG A 1 98 ? -1.921 21.375 8.953 1 92.88 98 ARG A C 1
ATOM 740 O O . ARG A 1 98 ? -1.978 21.781 10.117 1 92.88 98 ARG A O 1
ATOM 747 N N . PRO A 1 99 ? -2.654 21.891 8.016 1 91.5 99 PRO A N 1
ATOM 748 C CA . PRO A 1 99 ? -3.49 23.062 8.258 1 91.5 99 PRO A CA 1
ATOM 749 C C . PRO A 1 99 ? -4.586 22.812 9.289 1 91.5 99 PRO A C 1
ATOM 751 O O . PRO A 1 99 ? -4.863 23.672 10.125 1 91.5 99 PRO A O 1
ATOM 754 N N . SER A 1 100 ? -5.285 21.672 9.188 1 90.69 100 SER A N 1
ATOM 755 C CA . SER A 1 100 ? -6.344 21.328 10.125 1 90.69 100 SER A CA 1
ATOM 756 C C . SER A 1 100 ? -5.859 20.312 11.148 1 90.69 100 SER A C 1
ATOM 758 O O . SER A 1 100 ? -5.574 19.156 10.805 1 90.69 100 SER A O 1
ATOM 760 N N . LYS A 1 101 ? -5.945 20.719 12.43 1 89.75 101 LYS A N 1
ATOM 761 C CA . LYS A 1 101 ? -5.465 19.844 13.492 1 89.75 101 LYS A CA 1
ATOM 762 C C . LYS A 1 101 ? -6.48 18.75 13.789 1 89.75 101 LYS A C 1
ATOM 764 O O . LYS A 1 101 ? -6.152 17.75 14.438 1 89.75 101 LYS A O 1
ATOM 769 N N . ASP A 1 102 ? -7.621 18.922 13.25 1 88.56 102 ASP A N 1
ATOM 770 C CA . ASP A 1 102 ? -8.656 17.906 13.438 1 88.56 102 ASP A CA 1
ATOM 771 C C . ASP A 1 102 ? -8.555 16.812 12.367 1 88.56 102 ASP A C 1
ATOM 773 O O . ASP A 1 102 ? -9.188 15.766 12.484 1 88.56 102 ASP A O 1
ATOM 777 N N . ALA A 1 103 ? -7.738 17.094 11.406 1 89.88 103 ALA A N 1
AT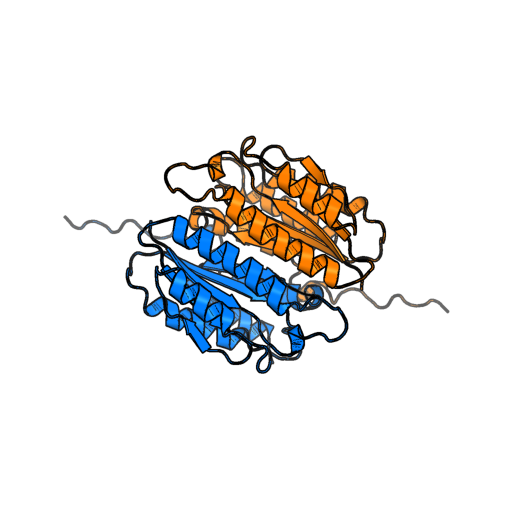OM 778 C CA . ALA A 1 103 ? -7.578 16.125 10.328 1 89.88 103 ALA A CA 1
ATOM 779 C C . ALA A 1 103 ? -6.898 14.852 10.836 1 89.88 103 ALA A C 1
ATOM 781 O O . ALA A 1 103 ? -5.961 14.914 11.633 1 89.88 103 ALA A O 1
ATOM 782 N N . THR A 1 104 ? -7.438 13.758 10.445 1 89.31 104 THR A N 1
ATOM 783 C CA . THR A 1 104 ? -6.723 12.516 10.695 1 89.31 104 THR A CA 1
ATOM 784 C C . THR A 1 104 ? -5.398 12.484 9.945 1 89.31 104 THR A C 1
ATOM 786 O O . THR A 1 104 ? -5.246 13.148 8.914 1 89.31 104 THR A O 1
ATOM 789 N N . GLN A 1 105 ? -4.438 11.836 10.555 1 92.5 105 GLN A N 1
ATOM 790 C CA . GLN A 1 105 ? -3.102 11.789 9.969 1 92.5 105 GLN A CA 1
ATOM 791 C C . GLN A 1 105 ? -2.789 10.398 9.422 1 92.5 105 GLN A C 1
ATOM 793 O O . GLN A 1 105 ? -3.088 9.391 10.062 1 92.5 105 GLN A O 1
ATOM 798 N N . ARG A 1 106 ? -2.146 10.406 8.18 1 91.56 106 ARG A N 1
ATOM 799 C CA . ARG A 1 106 ? -1.792 9.133 7.574 1 91.56 106 ARG A CA 1
ATOM 800 C C . ARG A 1 106 ? -0.477 9.234 6.809 1 91.56 106 ARG A C 1
ATOM 802 O O . ARG A 1 106 ? -0.191 10.266 6.191 1 91.56 106 ARG A O 1
ATOM 809 N N . ILE A 1 107 ? 0.268 8.094 6.914 1 94.19 107 ILE A N 1
ATOM 810 C CA . ILE A 1 107 ? 1.465 7.945 6.094 1 94.19 107 ILE A CA 1
ATOM 811 C C . ILE A 1 107 ? 1.295 6.758 5.148 1 94.19 107 ILE A C 1
ATOM 813 O O . ILE A 1 107 ? 0.877 5.676 5.57 1 94.19 107 ILE A O 1
ATOM 817 N N . VAL A 1 108 ? 1.481 7.008 3.891 1 93 108 VAL A N 1
ATOM 818 C CA . VAL A 1 108 ? 1.6 5.945 2.896 1 93 108 VAL A CA 1
ATOM 819 C C . VAL A 1 108 ? 3.051 5.832 2.434 1 93 108 VAL A C 1
ATOM 821 O O . VAL A 1 108 ? 3.568 6.73 1.764 1 93 108 VAL A O 1
ATOM 824 N N . MET A 1 109 ? 3.621 4.699 2.713 1 93.94 109 MET A N 1
ATOM 825 C CA . MET A 1 109 ? 5.055 4.559 2.48 1 93.94 109 MET A CA 1
ATOM 826 C C . MET A 1 109 ? 5.332 3.496 1.423 1 93.94 109 MET A C 1
ATOM 828 O O . MET A 1 109 ? 4.906 2.35 1.563 1 93.94 109 MET A O 1
ATOM 832 N N . PHE A 1 110 ? 6.016 3.916 0.388 1 91.69 110 PHE A N 1
ATOM 833 C CA . PHE A 1 110 ? 6.508 2.979 -0.614 1 91.69 110 PHE A CA 1
ATOM 834 C C . PHE A 1 110 ? 7.91 2.494 -0.256 1 91.69 110 PHE A C 1
ATOM 836 O O . PHE A 1 110 ? 8.789 3.299 0.061 1 91.69 110 PHE A O 1
ATOM 843 N N . VAL A 1 111 ? 8.039 1.192 -0.274 1 89.31 111 VAL A N 1
ATOM 844 C CA . VAL A 1 111 ? 9.328 0.597 0.084 1 89.31 111 VAL A CA 1
ATOM 845 C C . VAL A 1 111 ? 9.82 -0.292 -1.055 1 89.31 111 VAL A C 1
ATOM 847 O O . VAL A 1 111 ? 9.133 -1.235 -1.456 1 89.31 111 VAL A O 1
ATOM 850 N N . GLY A 1 112 ? 10.945 -0.007 -1.543 1 82.25 112 GLY A N 1
ATOM 851 C CA . GLY A 1 112 ? 11.539 -0.803 -2.607 1 82.25 112 GLY A CA 1
ATOM 852 C C . GLY A 1 112 ? 12.945 -1.273 -2.289 1 82.25 112 GLY A C 1
ATOM 853 O O . GLY A 1 112 ? 13.477 -2.154 -2.967 1 82.25 112 GLY A O 1
ATOM 854 N N . SER A 1 113 ? 13.492 -0.725 -1.323 1 83.88 113 SER A N 1
ATOM 855 C CA . SER A 1 113 ? 14.867 -1.043 -0.955 1 83.88 113 SER A CA 1
ATOM 856 C C . SER A 1 113 ? 14.914 -1.938 0.279 1 83.88 113 SER A C 1
ATOM 858 O O . SER A 1 113 ? 13.984 -1.945 1.084 1 83.88 113 SER A O 1
ATOM 860 N N . PRO A 1 114 ? 15.984 -2.732 0.346 1 83.62 114 PRO A N 1
ATOM 861 C CA . PRO A 1 114 ? 16.125 -3.559 1.546 1 83.62 114 PRO A CA 1
ATOM 862 C C . PRO A 1 114 ? 16.359 -2.73 2.807 1 83.62 114 PRO A C 1
ATOM 864 O O . PRO A 1 114 ? 17.047 -1.705 2.758 1 83.62 114 PRO A O 1
ATOM 867 N N . LEU A 1 115 ? 15.805 -3.166 3.896 1 84.44 115 LEU A N 1
ATOM 868 C CA . LEU A 1 115 ? 15.938 -2.467 5.168 1 84.44 115 LEU A CA 1
ATOM 869 C C . LEU A 1 115 ? 17.078 -3.043 5.992 1 84.44 115 LEU A C 1
ATOM 871 O O . LEU A 1 115 ? 17.875 -2.297 6.582 1 84.44 115 LEU A O 1
ATOM 875 N N . GLY A 1 116 ? 17.25 -4.328 5.945 1 79.19 116 GLY A N 1
ATOM 876 C CA . GLY A 1 116 ? 18.188 -5.043 6.785 1 79.19 116 GLY A CA 1
ATOM 877 C C . GLY A 1 116 ? 19.609 -4.523 6.656 1 79.19 116 GLY A C 1
ATOM 878 O O . GLY A 1 116 ? 20.203 -4.047 7.633 1 79.19 116 GLY A O 1
ATOM 879 N N . PRO A 1 117 ? 20.109 -4.465 5.48 1 81.5 117 PRO A N 1
ATOM 880 C CA . PRO A 1 117 ? 21.5 -4.07 5.281 1 81.5 117 PRO A CA 1
ATOM 881 C C . PRO A 1 117 ? 21.75 -2.602 5.613 1 81.5 117 PRO A C 1
ATOM 883 O O . PRO A 1 117 ? 22.891 -2.207 5.863 1 81.5 117 PRO A O 1
ATOM 886 N N . PHE A 1 118 ? 20.734 -1.763 5.707 1 82.12 118 PHE A N 1
ATOM 887 C CA . PHE A 1 118 ? 20.953 -0.327 5.836 1 82.12 118 PHE A CA 1
ATOM 888 C C . PHE A 1 118 ? 20.422 0.182 7.172 1 82.12 118 PHE A C 1
ATOM 890 O O . PHE A 1 118 ? 20.422 1.39 7.426 1 82.12 118 PHE A O 1
ATOM 897 N N . LEU A 1 119 ? 19.969 -0.633 7.992 1 86.25 119 LEU A N 1
ATOM 898 C CA . LEU A 1 119 ? 19.406 -0.216 9.273 1 86.25 119 LEU A CA 1
ATOM 899 C C . LEU A 1 119 ? 19.891 -1.115 10.398 1 86.25 119 LEU A C 1
ATOM 901 O O . LEU A 1 119 ? 19.406 -2.236 10.562 1 86.25 119 LEU A O 1
ATOM 905 N N . GLU A 1 120 ? 20.906 -0.585 11.117 1 87.56 120 GLU A N 1
ATOM 906 C CA . GLU A 1 120 ? 21.344 -1.302 12.312 1 87.56 120 GLU A CA 1
ATOM 907 C C . GLU A 1 120 ? 20.219 -1.408 13.336 1 87.56 120 GLU A C 1
ATOM 909 O O . GLU A 1 120 ? 19.453 -0.461 13.531 1 87.56 120 GLU A O 1
ATOM 914 N N . ASP A 1 121 ? 20.219 -2.602 14.008 1 91.06 121 ASP A N 1
ATOM 915 C CA . ASP A 1 121 ? 19.141 -2.828 14.977 1 91.06 121 ASP A CA 1
ATOM 916 C C . ASP A 1 121 ? 17.781 -2.49 14.383 1 91.06 121 ASP A C 1
ATOM 918 O O . ASP A 1 121 ? 16.984 -1.782 15.008 1 91.06 121 ASP A O 1
ATOM 922 N N . ALA A 1 122 ? 17.547 -2.969 13.211 1 89.19 122 ALA A N 1
ATOM 923 C CA . ALA A 1 122 ? 16.375 -2.613 12.406 1 89.19 122 ALA A CA 1
ATOM 924 C C . ALA A 1 122 ? 15.078 -2.902 13.164 1 89.19 122 ALA A C 1
ATOM 926 O O . ALA A 1 122 ? 14.18 -2.061 13.219 1 89.19 122 ALA A O 1
ATOM 927 N N . GLU A 1 123 ? 15.031 -4.008 13.781 1 88.56 123 GLU A N 1
ATOM 928 C CA . GLU A 1 123 ? 13.805 -4.391 14.477 1 88.56 123 GLU A CA 1
ATOM 929 C C . GLU A 1 123 ? 13.492 -3.432 15.625 1 88.56 123 GLU A C 1
ATOM 931 O O . GLU A 1 123 ? 12.359 -2.967 15.758 1 88.56 123 GLU A O 1
ATOM 936 N N . LYS A 1 124 ? 14.5 -3.166 16.375 1 93.06 124 LYS A N 1
ATOM 937 C CA . LYS A 1 124 ? 14.328 -2.281 17.516 1 93.06 124 LYS A CA 1
ATOM 938 C C . LYS A 1 124 ? 13.945 -0.872 17.078 1 93.06 124 LYS A C 1
ATOM 940 O O . LYS A 1 124 ? 13.047 -0.256 17.656 1 93.06 124 LYS A O 1
ATOM 945 N N . ARG A 1 125 ? 14.547 -0.384 16.094 1 93.19 125 ARG A N 1
ATOM 946 C CA . ARG A 1 125 ? 14.32 0.972 15.602 1 93.19 125 ARG A CA 1
ATOM 947 C C . ARG A 1 125 ? 12.93 1.103 14.984 1 93.19 125 ARG A C 1
ATOM 949 O O . ARG A 1 125 ? 12.242 2.1 15.203 1 93.19 125 ARG A O 1
ATOM 956 N N . LEU A 1 126 ? 12.547 0.111 14.305 1 91.94 126 LEU A N 1
ATOM 957 C CA . LEU A 1 126 ? 11.234 0.142 13.664 1 91.94 126 LEU A CA 1
ATOM 958 C C . LEU A 1 126 ? 10.125 0.008 14.703 1 91.94 126 LEU A C 1
ATOM 960 O O . LEU A 1 126 ? 9.062 0.627 14.562 1 91.94 126 LEU A O 1
ATOM 964 N N . LYS A 1 127 ? 10.414 -0.79 15.656 1 92.25 127 LYS A N 1
ATOM 965 C CA . LYS A 1 127 ? 9.453 -0.896 16.75 1 92.25 127 LYS A CA 1
ATOM 966 C C . LYS A 1 127 ? 9.273 0.444 17.453 1 92.25 127 LYS A C 1
ATOM 968 O O . LYS A 1 127 ? 8.148 0.852 17.75 1 92.25 127 LYS A O 1
ATOM 973 N N . LYS A 1 128 ? 10.336 1.066 17.625 1 94.75 128 LYS A N 1
ATOM 974 C CA . LYS A 1 128 ? 10.305 2.377 18.266 1 94.75 128 LYS A CA 1
ATOM 975 C C . LYS A 1 128 ? 9.547 3.391 17.422 1 94.75 128 LYS A C 1
ATOM 977 O O . LYS A 1 128 ? 8.727 4.152 17.938 1 94.75 128 LYS A O 1
ATOM 982 N N . GLU A 1 129 ? 9.828 3.324 16.141 1 93.88 129 GLU A N 1
ATOM 983 C CA . GLU A 1 129 ? 9.156 4.242 15.242 1 93.88 129 GLU A CA 1
ATOM 984 C C . GLU A 1 129 ? 7.656 3.951 15.18 1 93.88 129 GLU A C 1
ATOM 986 O O . GLU A 1 129 ? 6.84 4.875 15.125 1 93.88 129 GLU A O 1
ATOM 991 N N . GLY A 1 130 ? 7.348 2.732 15.133 1 92.81 130 GLY A N 1
ATOM 992 C CA . GLY A 1 130 ? 5.945 2.354 15.156 1 92.81 130 GLY A CA 1
ATOM 993 C C . GLY A 1 130 ? 5.207 2.885 16.375 1 92.81 130 GLY A C 1
ATOM 994 O O . GLY A 1 130 ? 4.094 3.4 16.25 1 92.81 130 GLY A O 1
ATOM 995 N N . LYS A 1 131 ? 5.785 2.75 17.516 1 93.94 131 LYS A N 1
ATOM 996 C CA . LYS A 1 131 ? 5.191 3.246 18.75 1 93.94 131 LYS A CA 1
ATOM 997 C C . LYS A 1 131 ? 5.027 4.762 18.719 1 93.94 131 LYS A C 1
ATOM 999 O O . LYS A 1 131 ? 4.031 5.297 19.219 1 93.94 131 LYS A O 1
ATOM 1004 N N . ARG A 1 132 ? 5.961 5.398 18.141 1 94.62 132 ARG A N 1
ATOM 1005 C CA . ARG A 1 132 ? 5.895 6.848 18 1 94.62 132 ARG A CA 1
ATOM 1006 C C . ARG A 1 132 ? 4.711 7.262 17.125 1 94.62 132 ARG A C 1
ATOM 1008 O O . ARG A 1 132 ? 3.984 8.195 17.469 1 94.62 132 ARG A O 1
ATOM 1015 N N . LEU A 1 133 ? 4.516 6.555 16.062 1 93.25 133 LEU A N 1
ATOM 1016 C CA . LEU A 1 133 ? 3.395 6.824 15.172 1 93.25 133 LEU A CA 1
ATOM 1017 C C . LEU A 1 133 ? 2.066 6.598 15.883 1 93.25 133 LEU A C 1
ATOM 1019 O O . LEU A 1 133 ? 1.14 7.402 15.75 1 93.25 133 LEU A O 1
ATOM 1023 N N . ARG A 1 134 ? 2.035 5.613 16.641 1 90.19 134 ARG A N 1
ATOM 1024 C CA . ARG A 1 134 ? 0.829 5.289 17.391 1 90.19 134 ARG A CA 1
ATOM 1025 C C . ARG A 1 134 ? 0.495 6.391 18.391 1 90.19 134 ARG A C 1
ATOM 1027 O O . ARG A 1 134 ? -0.653 6.828 18.469 1 90.19 134 ARG A O 1
ATOM 1034 N N . LYS A 1 135 ? 1.443 6.77 19.062 1 92.25 135 LYS A N 1
ATOM 1035 C CA . LYS A 1 135 ? 1.252 7.812 20.062 1 92.25 135 LYS A CA 1
ATOM 1036 C C . LYS A 1 135 ? 0.772 9.109 19.422 1 92.25 135 LYS A C 1
ATOM 1038 O O . LYS A 1 135 ? -0.018 9.852 20.016 1 92.25 135 LYS A O 1
ATOM 1043 N N . ALA A 1 136 ? 1.192 9.312 18.188 1 91.88 136 ALA A N 1
ATOM 1044 C CA . ALA A 1 136 ? 0.827 10.531 17.469 1 91.88 136 ALA A CA 1
ATOM 1045 C C . ALA A 1 136 ? -0.482 10.344 16.703 1 91.88 136 ALA A C 1
ATOM 1047 O O . ALA A 1 136 ? -0.935 11.25 16 1 91.88 136 ALA A O 1
ATOM 1048 N N . ARG A 1 137 ? -1.081 9.195 16.734 1 88.69 137 ARG A N 1
ATOM 1049 C CA . ARG A 1 137 ? -2.338 8.867 16.062 1 88.69 137 ARG A CA 1
ATOM 1050 C C . ARG A 1 137 ? -2.205 9 14.555 1 88.69 137 ARG A C 1
ATOM 1052 O O . ARG A 1 137 ? -3.064 9.594 13.906 1 88.69 137 ARG A O 1
ATOM 1059 N N . VAL A 1 138 ? -1.08 8.484 14.07 1 91.56 138 VAL A N 1
ATOM 1060 C CA . VAL A 1 138 ? -0.828 8.461 12.633 1 91.56 138 VAL A CA 1
ATOM 1061 C C . VAL A 1 138 ? -1.012 7.043 12.102 1 91.56 138 VAL A C 1
ATOM 1063 O O . VAL A 1 138 ? -0.402 6.098 12.609 1 91.56 138 VAL A O 1
ATOM 1066 N N . SER A 1 139 ? -1.854 6.91 11.141 1 87.69 139 SER A N 1
ATOM 1067 C CA . SER A 1 139 ? -2.002 5.629 10.469 1 87.69 139 SER A CA 1
ATOM 1068 C C . SER A 1 139 ? -0.897 5.414 9.438 1 87.69 139 SER A C 1
ATOM 1070 O O . SER A 1 139 ? -0.395 6.375 8.852 1 87.69 139 SER A O 1
ATOM 1072 N N . LEU A 1 140 ? -0.609 4.066 9.203 1 90.38 140 LEU A N 1
ATOM 1073 C CA . LEU A 1 140 ? 0.501 3.75 8.312 1 90.38 140 LEU A CA 1
ATOM 1074 C C . LEU A 1 140 ? 0.102 2.672 7.309 1 90.38 140 LEU A C 1
ATOM 1076 O O . LEU A 1 140 ? -0.41 1.619 7.691 1 90.38 140 LEU A O 1
ATOM 1080 N N . ASP A 1 141 ? 0.309 3.037 6.051 1 86.5 141 ASP A N 1
ATOM 1081 C CA . ASP A 1 141 ? 0.196 2.072 4.957 1 86.5 141 ASP A CA 1
ATOM 1082 C C . ASP A 1 141 ? 1.541 1.87 4.266 1 86.5 141 ASP A C 1
ATOM 1084 O O . ASP A 1 141 ? 2.258 2.836 3.994 1 86.5 141 ASP A O 1
ATOM 1088 N N . ILE A 1 142 ? 1.835 0.574 4.055 1 88.75 142 ILE A N 1
ATOM 1089 C CA . ILE A 1 142 ? 3.098 0.272 3.389 1 88.75 142 ILE A CA 1
ATOM 1090 C C . ILE A 1 142 ? 2.826 -0.449 2.07 1 88.75 142 ILE A C 1
ATOM 1092 O O . ILE A 1 142 ? 2.031 -1.39 2.023 1 88.75 142 ILE A O 1
ATOM 1096 N N . VAL A 1 143 ? 3.424 0.042 1.067 1 86.12 143 VAL A N 1
ATOM 1097 C CA . VAL A 1 143 ? 3.377 -0.602 -0.241 1 86.12 143 VAL A CA 1
ATOM 1098 C C . VAL A 1 143 ? 4.766 -1.113 -0.616 1 86.12 143 VAL A C 1
ATOM 1100 O O . VAL A 1 143 ? 5.691 -0.323 -0.825 1 86.12 143 VAL A O 1
ATOM 1103 N N . SER A 1 144 ? 4.875 -2.363 -0.726 1 81.75 144 SER A N 1
ATOM 1104 C CA . SER A 1 144 ? 6.148 -2.951 -1.131 1 81.75 144 SER A CA 1
ATOM 1105 C C . SER A 1 144 ? 6.336 -2.873 -2.643 1 81.75 144 SER A C 1
ATOM 1107 O O . SER A 1 144 ? 5.555 -3.449 -3.402 1 81.75 144 SER A O 1
ATOM 1109 N N . PHE A 1 145 ? 7.336 -2.086 -3.006 1 78.19 145 PHE A N 1
ATOM 1110 C CA . PHE A 1 145 ? 7.633 -1.826 -4.41 1 78.19 145 PHE A CA 1
ATOM 1111 C C . PHE A 1 145 ? 9.031 -2.322 -4.77 1 78.19 145 PHE A C 1
ATOM 1113 O O . PHE A 1 145 ? 10.031 -1.759 -4.316 1 78.19 145 PHE A O 1
ATOM 1120 N N . GLY A 1 146 ? 9.156 -3.576 -5.16 1 70.81 146 GLY A N 1
ATOM 1121 C CA . GLY A 1 146 ? 10.461 -4.102 -5.539 1 70.81 146 GLY A CA 1
ATOM 1122 C C . GLY A 1 146 ? 10.672 -5.539 -5.105 1 70.81 146 GLY A C 1
ATOM 1123 O O . GLY A 1 146 ? 9.727 -6.211 -4.676 1 70.81 146 GLY A O 1
ATOM 1124 N N . ALA A 1 147 ? 11.898 -5.902 -5.227 1 61.72 147 ALA A N 1
ATOM 1125 C CA . ALA A 1 147 ? 12.258 -7.312 -5.074 1 61.72 147 ALA A CA 1
ATOM 1126 C C . ALA A 1 147 ? 12.586 -7.641 -3.621 1 61.72 147 ALA A C 1
ATOM 1128 O O . ALA A 1 147 ? 12.68 -8.812 -3.25 1 61.72 147 ALA A O 1
ATOM 1129 N N . CYS A 1 148 ? 12.711 -6.73 -2.785 1 57.78 148 CYS A N 1
ATOM 1130 C CA . CYS A 1 148 ? 13.227 -7 -1.446 1 57.78 148 CYS A CA 1
ATOM 1131 C C . CYS A 1 148 ? 12.086 -7.27 -0.469 1 57.78 148 CYS A C 1
ATOM 1133 O O . CYS A 1 148 ? 12.258 -7.133 0.743 1 57.78 148 CYS A O 1
ATOM 1135 N N . SER A 1 149 ? 11.062 -7.676 -0.94 1 63.34 149 SER A N 1
ATOM 1136 C CA . SER A 1 149 ? 9.867 -7.766 -0.11 1 63.34 149 SER A CA 1
ATOM 1137 C C . SER A 1 149 ? 9.984 -8.891 0.909 1 63.34 149 SER A C 1
ATOM 1139 O O . SER A 1 149 ? 9.625 -8.719 2.076 1 63.34 149 SER A O 1
ATOM 1141 N N . ARG A 1 150 ? 10.688 -9.891 0.515 1 65.88 150 ARG A N 1
ATOM 1142 C CA . ARG A 1 150 ? 10.75 -11.039 1.417 1 65.88 150 ARG A CA 1
ATOM 1143 C C . ARG A 1 150 ? 11.602 -10.719 2.645 1 65.88 150 ARG A C 1
ATOM 1145 O O . ARG A 1 150 ? 11.195 -11.008 3.773 1 65.88 150 ARG A O 1
ATOM 1152 N N . ASP A 1 151 ? 12.727 -10.148 2.385 1 73.31 151 ASP A N 1
ATOM 1153 C CA . ASP A 1 151 ? 13.641 -9.836 3.479 1 73.31 151 ASP A CA 1
ATOM 1154 C C . ASP A 1 151 ? 13.078 -8.719 4.355 1 73.31 151 ASP A C 1
ATOM 1156 O O . ASP A 1 151 ? 13.344 -8.672 5.559 1 73.31 151 ASP A O 1
ATOM 1160 N N . ASN A 1 152 ? 12.242 -7.883 3.719 1 82.5 152 ASN A N 1
ATOM 1161 C CA . ASN A 1 152 ? 11.688 -6.73 4.422 1 82.5 152 ASN A CA 1
ATOM 1162 C C . ASN A 1 152 ? 10.453 -7.117 5.234 1 82.5 152 ASN A C 1
ATOM 1164 O O . ASN A 1 152 ? 10.062 -6.402 6.16 1 82.5 152 ASN A O 1
ATOM 1168 N N . HIS A 1 153 ? 9.961 -8.164 4.895 1 78.12 153 HIS A N 1
ATOM 1169 C CA . HIS A 1 153 ? 8.625 -8.516 5.352 1 78.12 153 HIS A CA 1
ATOM 1170 C C . HIS A 1 153 ? 8.562 -8.57 6.875 1 78.12 153 HIS A C 1
ATOM 1172 O O . HIS A 1 153 ? 7.711 -7.922 7.488 1 78.12 153 HIS A O 1
ATOM 1178 N N . PRO A 1 154 ? 9.492 -9.281 7.547 1 79.31 154 PRO A N 1
ATOM 1179 C CA . PRO A 1 154 ? 9.414 -9.312 9.008 1 79.31 154 PRO A CA 1
ATOM 1180 C C . PRO A 1 154 ? 9.578 -7.938 9.641 1 79.31 154 PRO A C 1
ATOM 1182 O O . PRO A 1 154 ? 8.906 -7.625 10.633 1 79.31 154 PRO A O 1
ATOM 1185 N N . LEU A 1 155 ? 10.344 -7.172 9.062 1 84.94 155 LEU A N 1
ATOM 1186 C CA . LEU A 1 155 ? 10.617 -5.84 9.594 1 84.94 155 LEU A CA 1
ATOM 1187 C C . LEU A 1 155 ? 9.422 -4.922 9.398 1 84.94 155 LEU A C 1
ATOM 1189 O O . LEU A 1 155 ? 9.023 -4.199 10.312 1 84.94 155 LEU A O 1
ATOM 1193 N N . LEU A 1 156 ? 8.82 -4.977 8.297 1 85 156 LEU A N 1
ATOM 1194 C CA . LEU A 1 156 ? 7.676 -4.129 7.98 1 85 156 LEU A CA 1
ATOM 1195 C C . LEU A 1 156 ? 6.453 -4.543 8.797 1 85 156 LEU A C 1
ATOM 1197 O O . LEU A 1 156 ? 5.656 -3.693 9.203 1 85 156 LEU A O 1
ATOM 1201 N N . THR A 1 157 ? 6.371 -5.789 9.023 1 81.38 157 THR A N 1
ATOM 1202 C CA . THR A 1 157 ? 5.289 -6.289 9.867 1 81.38 157 THR A CA 1
ATOM 1203 C C . THR A 1 157 ? 5.422 -5.754 11.289 1 81.38 157 THR A C 1
ATOM 1205 O O . THR A 1 157 ? 4.434 -5.348 11.898 1 81.38 157 THR A O 1
ATOM 1208 N N . THR A 1 158 ? 6.621 -5.77 11.742 1 83.88 158 THR A N 1
ATOM 1209 C CA . THR A 1 158 ? 6.879 -5.23 13.07 1 83.88 158 THR A CA 1
ATOM 1210 C C . THR A 1 158 ? 6.5 -3.756 13.148 1 83.88 158 THR A C 1
ATOM 1212 O O . THR A 1 158 ? 5.902 -3.312 14.133 1 83.88 158 THR A O 1
ATOM 1215 N N . LEU A 1 159 ? 6.793 -3.041 12.156 1 88.75 159 LEU A N 1
ATOM 1216 C CA . LEU A 1 159 ? 6.484 -1.616 12.086 1 88.75 159 LEU A CA 1
ATOM 1217 C C . LEU A 1 159 ? 4.977 -1.384 12.109 1 88.75 159 LEU A C 1
ATOM 1219 O O . LEU A 1 159 ? 4.484 -0.577 12.906 1 88.75 159 LEU A O 1
ATOM 1223 N N . ILE A 1 160 ? 4.297 -2.111 11.328 1 83.81 160 ILE A N 1
ATOM 1224 C CA . ILE A 1 160 ? 2.852 -1.94 11.211 1 83.81 160 ILE A CA 1
ATOM 1225 C C . ILE A 1 160 ? 2.176 -2.357 12.516 1 83.81 160 ILE A C 1
ATOM 1227 O O . ILE A 1 160 ? 1.257 -1.683 12.992 1 83.81 160 ILE A O 1
ATOM 1231 N N . GLN A 1 161 ? 2.604 -3.387 13.086 1 80.56 161 GLN A N 1
ATOM 1232 C CA . GLN A 1 161 ? 2.021 -3.895 14.328 1 80.56 161 GLN A CA 1
ATOM 1233 C C . GLN A 1 161 ? 2.209 -2.9 15.469 1 80.56 161 GLN A C 1
ATOM 1235 O O . GLN A 1 161 ? 1.318 -2.732 16.297 1 80.56 161 GLN A O 1
ATOM 1240 N N . SER A 1 162 ? 3.316 -2.324 15.461 1 86.38 162 SER A N 1
ATOM 1241 C CA . SER A 1 162 ? 3.613 -1.393 16.547 1 86.38 162 SER A CA 1
ATOM 1242 C C . SER A 1 162 ? 2.879 -0.071 16.359 1 86.38 162 SER A C 1
ATOM 1244 O O . SER A 1 162 ? 2.668 0.671 17.312 1 86.38 162 SER A O 1
ATOM 1246 N N . CYS A 1 163 ? 2.531 0.289 15.188 1 84.06 163 CYS A N 1
ATOM 1247 C CA . CYS A 1 163 ? 1.876 1.55 14.859 1 84.06 163 CYS A CA 1
ATOM 1248 C C . CYS A 1 163 ? 0.371 1.458 15.078 1 84.06 163 CYS A C 1
ATOM 1250 O O . CYS A 1 163 ? -0.264 2.438 15.477 1 84.06 163 CYS A O 1
ATOM 1252 N N . ASN A 1 164 ? -0.213 0.34 14.68 1 65.94 164 ASN A N 1
ATOM 1253 C CA . ASN A 1 164 ? -1.67 0.305 14.602 1 65.94 164 ASN A CA 1
ATOM 1254 C C . ASN A 1 164 ? -2.285 -0.379 15.812 1 65.94 164 ASN A C 1
ATOM 1256 O O . ASN A 1 164 ? -1.677 -1.275 16.406 1 65.94 164 ASN A O 1
ATOM 1260 N N . ARG A 1 165 ? -3.117 0.475 16.703 1 53.75 165 ARG A N 1
ATOM 1261 C CA . ARG A 1 165 ? -3.738 0.038 17.953 1 53.75 165 ARG A CA 1
ATOM 1262 C C . ARG A 1 165 ? -4.492 -1.275 17.75 1 53.75 165 ARG A C 1
ATOM 1264 O O . ARG A 1 165 ? -5.086 -1.505 16.703 1 53.75 165 ARG A O 1
ATOM 1271 N N . GLY A 1 166 ? -4.066 -2.346 18.422 1 48.28 166 GLY A N 1
ATOM 1272 C CA . GLY A 1 166 ? -4.926 -3.516 18.484 1 48.28 166 GLY A CA 1
ATOM 1273 C C . GLY A 1 166 ? -6.328 -3.199 18.984 1 48.28 166 GLY A C 1
ATOM 1274 O O . GLY A 1 166 ? -6.59 -2.092 19.453 1 48.28 166 GLY A O 1
ATOM 1275 N N . PRO A 1 167 ? -7.406 -3.828 18.609 1 42.44 167 PRO A N 1
ATOM 1276 C CA . PRO A 1 167 ? -8.758 -3.619 19.141 1 42.44 167 PRO A CA 1
ATOM 1277 C C . PRO A 1 167 ? -8.766 -3.354 20.641 1 42.44 167 PRO A C 1
ATOM 1279 O O . PRO A 1 167 ? -9.664 -2.672 21.141 1 42.44 167 PRO A O 1
ATOM 1282 N N . GLU A 1 168 ? -8.023 -3.789 21.516 1 37.56 168 GLU A N 1
ATOM 1283 C CA . GLU A 1 168 ? -8.258 -3.736 22.953 1 37.56 168 GLU A CA 1
ATOM 1284 C C . GLU A 1 168 ? -8.094 -2.314 23.484 1 37.56 168 GLU A C 1
ATOM 1286 O O . GLU A 1 168 ? -8.633 -1.978 24.547 1 37.56 168 GLU A O 1
ATOM 1291 N N . GLU A 1 169 ? -7.273 -1.496 23.062 1 36.25 169 GLU A N 1
ATOM 1292 C CA . GLU A 1 169 ? -6.988 -0.273 23.797 1 36.25 169 GLU A CA 1
ATOM 1293 C C . GLU A 1 169 ? -7.961 0.842 23.422 1 36.25 169 GLU A C 1
ATOM 1295 O O . GLU A 1 169 ? -7.941 1.917 24.031 1 36.25 169 GLU A O 1
ATOM 1300 N N . SER A 1 170 ? -8.609 0.835 22.406 1 34.56 170 SER A N 1
ATOM 1301 C CA . SER A 1 170 ? -9.492 1.964 22.125 1 34.56 170 SER A CA 1
ATOM 1302 C C . SER A 1 170 ? -10.578 2.092 23.188 1 34.56 170 SER A C 1
ATOM 1304 O O . SER A 1 170 ? -11.266 3.111 23.266 1 34.56 170 SER A O 1
ATOM 1306 N N . CYS A 1 171 ? -11.109 1.08 23.828 1 32 171 CYS A N 1
ATOM 1307 C CA . CYS A 1 171 ? -12.273 1.208 24.688 1 32 171 CYS A CA 1
ATOM 1308 C C . CYS A 1 171 ? -11.914 1.898 26 1 32 171 CYS A C 1
ATOM 1310 O O . CYS A 1 171 ? -12.781 2.156 26.828 1 32 171 CYS A O 1
ATOM 1312 N N . ASN A 1 172 ? -10.656 2.064 26.406 1 28.7 172 ASN A N 1
ATOM 1313 C CA . ASN A 1 172 ? -10.602 2.58 27.766 1 28.7 172 ASN A CA 1
ATOM 1314 C C . ASN A 1 172 ? -10.742 4.098 27.797 1 28.7 172 ASN A C 1
ATOM 1316 O O . ASN A 1 172 ? -9.984 4.781 28.484 1 28.7 172 ASN A O 1
ATOM 1320 N N . ARG A 1 173 ? -11.102 4.758 26.766 1 30.81 173 ARG A N 1
ATOM 1321 C CA . ARG A 1 173 ? -11.391 6.145 27.109 1 30.81 173 ARG A CA 1
ATOM 1322 C C . ARG A 1 173 ? -12.68 6.25 27.906 1 30.81 173 ARG A C 1
ATOM 1324 O O . ARG A 1 173 ? -13.734 5.789 27.469 1 30.81 173 ARG A O 1
ATOM 1331 N N . GLY A 1 174 ? -12.727 6.273 29.234 1 28.12 174 GLY A N 1
ATOM 1332 C CA . GLY A 1 174 ? -13.758 6.637 30.203 1 28.12 174 GLY A CA 1
ATOM 1333 C C . GLY A 1 174 ? -14.516 7.895 29.812 1 28.12 174 GLY A C 1
ATOM 1334 O O . GLY A 1 174 ? -14.023 8.703 29.031 1 28.12 174 GLY A O 1
ATOM 1335 N N . PRO A 1 175 ? -15.836 8 30.031 1 29.56 175 PRO A N 1
ATOM 1336 C CA . PRO A 1 175 ? -16.766 9.141 29.906 1 29.56 175 PRO A CA 1
ATOM 1337 C C . PRO A 1 175 ? -16.203 10.414 30.547 1 29.56 175 PRO A C 1
ATOM 1339 O O . PRO A 1 175 ? -15.609 10.367 31.625 1 29.56 175 PRO A O 1
ATOM 1342 N N . GLU A 1 176 ? -15.578 11.258 29.953 1 29.16 176 GLU A N 1
ATOM 1343 C CA . GLU A 1 176 ? -15.43 12.523 30.656 1 29.16 176 GLU A CA 1
ATOM 1344 C C . GLU A 1 176 ? -16.703 12.898 31.406 1 29.16 176 GLU A C 1
ATOM 1346 O O . GLU A 1 176 ? -17.797 12.836 30.844 1 29.16 176 GLU A O 1
ATOM 1351 N N . GLU A 1 177 ? -16.812 12.633 32.594 1 29.44 177 GLU A N 1
ATOM 1352 C CA . GLU A 1 177 ? -17.781 13.227 33.5 1 29.44 177 GLU A CA 1
ATOM 1353 C C . GLU A 1 177 ? -17.984 14.711 33.219 1 29.44 177 GLU A C 1
ATOM 1355 O O . GLU A 1 177 ? -17.016 15.492 33.281 1 29.44 177 GLU A O 1
ATOM 1360 N N . VAL A 1 178 ? -18.891 15.062 32.375 1 27.86 178 VAL A N 1
ATOM 1361 C CA . VAL A 1 178 ? -19.453 16.422 32.344 1 27.86 178 VAL A CA 1
ATOM 1362 C C . VAL A 1 178 ? -19.844 16.844 33.75 1 27.86 178 VAL A C 1
ATOM 1364 O O . VAL A 1 178 ? -20.703 16.219 34.375 1 27.86 178 VAL A O 1
ATOM 1367 N N . ARG A 1 179 ? -18.875 17.312 34.562 1 28.75 179 ARG A N 1
ATOM 1368 C CA . ARG A 1 179 ? -19.203 18.062 35.781 1 28.75 179 ARG A CA 1
ATOM 1369 C C . ARG A 1 179 ? -20.266 19.125 35.5 1 28.75 179 ARG A C 1
ATOM 1371 O O . ARG A 1 179 ? -20.078 19.984 34.656 1 28.75 179 ARG A O 1
ATOM 1378 N N . THR A 1 180 ? -21.531 18.766 35.781 1 25.19 180 THR A N 1
ATOM 1379 C CA . THR A 1 180 ? -22.531 19.75 36.188 1 25.19 180 THR A CA 1
ATOM 1380 C C . THR A 1 180 ? -22.109 20.406 37.5 1 25.19 180 THR A C 1
ATOM 1382 O O . THR A 1 180 ? -21.531 19.766 38.375 1 25.19 180 THR A O 1
ATOM 1385 N N . MET B 1 1 ? 14.828 -13.961 -7.535 1 66.25 1 MET B N 1
ATOM 1386 C CA . MET B 1 1 ? 13.906 -15.086 -7.617 1 66.25 1 MET B CA 1
ATOM 1387 C C . MET B 1 1 ? 12.555 -14.641 -8.172 1 66.25 1 MET B C 1
ATOM 1389 O O . MET B 1 1 ? 12.156 -13.492 -8 1 66.25 1 MET B O 1
ATOM 1393 N N . PRO B 1 2 ? 11.891 -15.492 -8.992 1 84.5 2 PRO B N 1
ATOM 1394 C CA . PRO B 1 2 ? 10.602 -15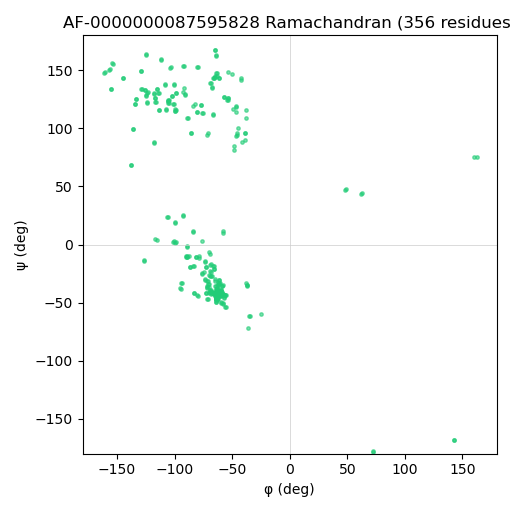.109 -9.57 1 84.5 2 PRO B CA 1
ATOM 1395 C C . PRO B 1 2 ? 9.516 -14.898 -8.516 1 84.5 2 PRO B C 1
ATOM 1397 O O . PRO B 1 2 ? 9.562 -15.508 -7.441 1 84.5 2 PRO B O 1
ATOM 1400 N N . GLU B 1 3 ? 8.617 -13.93 -8.766 1 90.06 3 GLU B N 1
ATOM 1401 C CA . GLU B 1 3 ? 7.5 -13.641 -7.875 1 90.06 3 GLU B CA 1
ATOM 1402 C C . GLU B 1 3 ? 6.168 -13.727 -8.609 1 90.06 3 GLU B C 1
ATOM 1404 O O . GLU B 1 3 ? 6.055 -13.273 -9.75 1 90.06 3 GLU B O 1
ATOM 1409 N N . ALA B 1 4 ? 5.289 -14.445 -7.992 1 95.62 4 ALA B N 1
ATOM 1410 C CA . ALA B 1 4 ? 3.891 -14.422 -8.414 1 95.62 4 ALA B CA 1
ATOM 1411 C C . ALA B 1 4 ? 3.062 -13.5 -7.527 1 95.62 4 ALA B C 1
ATOM 1413 O O . ALA B 1 4 ? 2.943 -13.734 -6.32 1 95.62 4 ALA B O 1
ATOM 1414 N N . THR B 1 5 ? 2.545 -12.438 -8.172 1 95.31 5 THR B N 1
ATOM 1415 C CA . THR B 1 5 ? 1.803 -11.438 -7.41 1 95.31 5 THR B CA 1
ATOM 1416 C C . THR B 1 5 ? 0.333 -11.422 -7.82 1 95.31 5 THR B C 1
ATOM 1418 O O . THR B 1 5 ? 0.015 -11.469 -9.008 1 95.31 5 THR B O 1
ATOM 1421 N N . CYS B 1 6 ? -0.517 -11.469 -6.84 1 97.62 6 CYS B N 1
ATOM 1422 C CA . CYS B 1 6 ? -1.936 -11.242 -7.086 1 97.62 6 CYS B CA 1
ATOM 1423 C C . CYS B 1 6 ? -2.363 -9.867 -6.574 1 97.62 6 CYS B C 1
ATOM 1425 O O . CYS B 1 6 ? -2.162 -9.547 -5.402 1 97.62 6 CYS B O 1
ATOM 1427 N N . VAL B 1 7 ? -2.928 -9.078 -7.492 1 97.5 7 VAL B N 1
ATOM 1428 C CA . VAL B 1 7 ? -3.416 -7.758 -7.098 1 97.5 7 VAL B CA 1
ATOM 1429 C C . VAL B 1 7 ? -4.934 -7.793 -6.945 1 97.5 7 VAL B C 1
ATOM 1431 O O . VAL B 1 7 ? -5.645 -8.227 -7.859 1 97.5 7 VAL B O 1
ATOM 1434 N N . ILE B 1 8 ? -5.414 -7.328 -5.781 1 97.25 8 ILE B N 1
ATOM 1435 C CA . ILE B 1 8 ? -6.848 -7.273 -5.512 1 97.25 8 ILE B CA 1
ATOM 1436 C C . ILE B 1 8 ? -7.34 -5.832 -5.605 1 97.25 8 ILE B C 1
ATOM 1438 O O . ILE B 1 8 ? -6.848 -4.953 -4.887 1 97.25 8 ILE B O 1
ATOM 1442 N N . VAL B 1 9 ? -8.289 -5.598 -6.48 1 95.88 9 VAL B N 1
ATOM 1443 C CA . VAL B 1 9 ? -8.898 -4.289 -6.668 1 95.88 9 VAL B CA 1
ATOM 1444 C C . VAL B 1 9 ? -10.227 -4.227 -5.91 1 95.88 9 VAL B C 1
ATOM 1446 O O . VAL B 1 9 ? -11.062 -5.125 -6.031 1 95.88 9 VAL B O 1
ATOM 1449 N N . ASP B 1 10 ? -10.43 -3.203 -5.137 1 93.31 10 ASP B N 1
ATOM 1450 C CA . ASP B 1 10 ? -11.719 -2.965 -4.492 1 93.31 10 ASP B CA 1
ATOM 1451 C C . ASP B 1 10 ? -12.656 -2.195 -5.414 1 93.31 10 ASP B C 1
ATOM 1453 O O . ASP B 1 10 ? -12.633 -0.963 -5.449 1 93.31 10 ASP B O 1
ATOM 1457 N N . ASN B 1 11 ? -13.477 -2.896 -6.09 1 92.12 11 ASN B N 1
ATOM 1458 C CA . ASN B 1 11 ? -14.438 -2.27 -6.992 1 92.12 11 ASN B CA 1
ATOM 1459 C C . ASN B 1 11 ? -15.852 -2.307 -6.418 1 92.12 11 ASN B C 1
ATOM 1461 O O . ASN B 1 11 ? -16.828 -2.27 -7.164 1 92.12 11 ASN B O 1
ATOM 1465 N N . SER B 1 12 ? -15.938 -2.414 -5.125 1 88.06 12 SER B N 1
ATOM 1466 C CA . SER B 1 12 ? -17.25 -2.488 -4.48 1 88.06 12 SER B CA 1
ATOM 1467 C C . SER B 1 12 ? -18.031 -1.204 -4.688 1 88.06 12 SER B C 1
ATOM 1469 O O . SER B 1 12 ? -17.469 -0.157 -5 1 88.06 12 SER B O 1
ATOM 1471 N N . GLU B 1 13 ? -19.297 -1.275 -4.473 1 79.94 13 GLU B N 1
ATOM 1472 C CA . GLU B 1 13 ? -20.203 -0.143 -4.625 1 79.94 13 GLU B CA 1
ATOM 1473 C C . GLU B 1 13 ? -19.891 0.955 -3.611 1 79.94 13 GLU B C 1
ATOM 1475 O O . GLU B 1 13 ? -20.172 2.131 -3.857 1 79.94 13 GLU B O 1
ATOM 1480 N N . PHE B 1 14 ? -19.422 0.585 -2.561 1 74.44 14 PHE B N 1
ATOM 1481 C CA . PHE B 1 14 ? -19.047 1.587 -1.568 1 74.44 14 PHE B CA 1
ATOM 1482 C C . PHE B 1 14 ? -17.969 2.514 -2.113 1 74.44 14 PHE B C 1
ATOM 1484 O O . PHE B 1 14 ? -17.891 3.682 -1.727 1 74.44 14 PHE B O 1
ATOM 1491 N N . SER B 1 15 ? -17.203 1.945 -2.859 1 68 15 SER B N 1
ATOM 1492 C CA . SER B 1 15 ? -16.125 2.746 -3.424 1 68 15 SER B CA 1
ATOM 1493 C C . SER B 1 15 ? -16.656 3.766 -4.426 1 68 15 SER B C 1
ATOM 1495 O O . SER B 1 15 ? -15.891 4.57 -4.961 1 68 15 SER B O 1
ATOM 1497 N N . ARG B 1 16 ? -17.938 3.629 -4.734 1 61.56 16 ARG B N 1
ATOM 1498 C CA . ARG B 1 16 ? -18.578 4.562 -5.652 1 61.56 16 ARG B CA 1
ATOM 1499 C C . ARG B 1 16 ? -18.828 5.91 -4.98 1 61.56 16 ARG B C 1
ATOM 1501 O O . ARG B 1 16 ? -19 6.926 -5.66 1 61.56 16 ARG B O 1
ATOM 1508 N N . ASN B 1 17 ? -18.891 5.781 -3.646 1 53.69 17 ASN B N 1
ATOM 1509 C CA . ASN B 1 17 ? -19.516 6.949 -3.016 1 53.69 17 ASN B CA 1
ATOM 1510 C C . ASN B 1 17 ? -19.109 8.242 -3.715 1 53.69 17 ASN B C 1
ATOM 1512 O O . ASN B 1 17 ? -17.938 8.422 -4.059 1 53.69 17 ASN B O 1
ATOM 1516 N N . GLY B 1 18 ? -20.266 8.867 -4.328 1 44.34 18 GLY B N 1
ATOM 1517 C CA . GLY B 1 18 ? -20.734 9.875 -5.254 1 44.34 18 GLY B CA 1
ATOM 1518 C C . GLY B 1 18 ? -19.891 11.133 -5.25 1 44.34 18 GLY B C 1
ATOM 1519 O O . GLY B 1 18 ? -19.953 11.938 -6.184 1 44.34 18 GLY B O 1
ATOM 1520 N N . ASP B 1 19 ? -19.984 11.922 -4.184 1 41.72 19 ASP B N 1
ATOM 1521 C CA . ASP B 1 19 ? -20.047 13.336 -4.52 1 41.72 19 ASP B CA 1
ATOM 1522 C C . ASP B 1 19 ? -18.812 13.758 -5.336 1 41.72 19 ASP B C 1
ATOM 1524 O O . ASP B 1 19 ? -18.688 14.922 -5.715 1 41.72 19 ASP B O 1
ATOM 1528 N N . LEU B 1 20 ? -17.688 13.141 -4.992 1 47.47 20 LEU B N 1
ATOM 1529 C CA . LEU B 1 20 ? -16.625 13.953 -5.578 1 47.47 20 LEU B CA 1
ATOM 1530 C C . LEU B 1 20 ? -16.266 13.445 -6.973 1 47.47 20 LEU B C 1
ATOM 1532 O O . LEU B 1 20 ? -16.5 12.273 -7.289 1 47.47 20 LEU B O 1
ATOM 1536 N N . PRO B 1 21 ? -16.109 14.375 -8.016 1 46.69 21 PRO B N 1
ATOM 1537 C CA . PRO B 1 21 ? -15.898 14.203 -9.453 1 46.69 21 PRO B CA 1
ATOM 1538 C C . PRO B 1 21 ? -15.039 12.984 -9.781 1 46.69 21 PRO B C 1
ATOM 1540 O O . PRO B 1 21 ? -15.289 12.297 -10.781 1 46.69 21 PRO B O 1
ATOM 1543 N N . VAL B 1 22 ? -13.812 12.867 -9.359 1 54.28 22 VAL B N 1
ATOM 1544 C CA . VAL B 1 22 ? -12.906 11.852 -9.883 1 54.28 22 VAL B CA 1
ATOM 1545 C C . VAL B 1 22 ? -13.133 10.531 -9.141 1 54.28 22 VAL B C 1
ATOM 1547 O O . VAL B 1 22 ? -13.172 10.5 -7.91 1 54.28 22 VAL B O 1
ATOM 1550 N N . ASN B 1 23 ? -13.555 9.398 -9.914 1 71.62 23 ASN B N 1
ATOM 1551 C CA . ASN B 1 23 ? -14 8.102 -9.414 1 71.62 23 ASN B CA 1
ATOM 1552 C C . ASN B 1 23 ? -12.859 7.352 -8.727 1 71.62 23 ASN B C 1
ATOM 1554 O O . ASN B 1 23 ? -11.766 7.23 -9.289 1 71.62 23 ASN B O 1
ATOM 1558 N N . ARG B 1 24 ? -12.906 7.168 -7.551 1 80.19 24 ARG B N 1
ATOM 1559 C CA . ARG B 1 24 ? -12.016 6.379 -6.707 1 80.19 24 ARG B CA 1
ATOM 1560 C C . ARG B 1 24 ? -11.555 5.117 -7.434 1 80.19 24 ARG B C 1
ATOM 1562 O O . ARG B 1 24 ? -10.391 4.727 -7.328 1 80.19 24 ARG B O 1
ATOM 1569 N N . LEU B 1 25 ? -12.445 4.633 -8.172 1 88.19 25 LEU B N 1
ATOM 1570 C CA . LEU B 1 25 ? -12.094 3.396 -8.867 1 88.19 25 LEU B CA 1
ATOM 1571 C C . LEU B 1 25 ? -11.062 3.662 -9.953 1 88.19 25 LEU B C 1
ATOM 1573 O O . LEU B 1 25 ? -10.102 2.9 -10.102 1 88.19 25 LEU B O 1
ATOM 1577 N N . VAL B 1 26 ? -11.242 4.715 -10.648 1 87.81 26 VAL B N 1
ATOM 1578 C CA . VAL B 1 26 ? -10.305 5.043 -11.719 1 87.81 26 VAL B CA 1
ATOM 1579 C C . VAL B 1 26 ? -8.914 5.285 -11.141 1 87.81 26 VAL B C 1
ATOM 1581 O O . VAL B 1 26 ? -7.922 4.777 -11.656 1 87.81 26 VAL B O 1
ATOM 1584 N N . ASP B 1 27 ? -8.844 6.039 -10.109 1 88.25 27 ASP B N 1
ATOM 1585 C CA . ASP B 1 27 ? -7.57 6.309 -9.453 1 88.25 27 ASP B CA 1
ATOM 1586 C C . ASP B 1 27 ? -6.93 5.02 -8.945 1 88.25 27 ASP B C 1
ATOM 1588 O O . ASP B 1 27 ? -5.715 4.836 -9.055 1 88.25 27 ASP B O 1
ATOM 1592 N N . GLN B 1 28 ? -7.734 4.215 -8.375 1 91.25 28 GLN B N 1
ATOM 1593 C CA . GLN B 1 28 ? -7.238 2.93 -7.895 1 91.25 28 GLN B CA 1
ATOM 1594 C C . GLN B 1 28 ? -6.668 2.096 -9.039 1 91.25 28 GLN B C 1
ATOM 1596 O O . GLN B 1 28 ? -5.586 1.523 -8.922 1 91.25 28 GLN B O 1
ATOM 1601 N N . LEU B 1 29 ? -7.367 2.086 -10.125 1 94.12 29 LEU B N 1
ATOM 1602 C CA . LEU B 1 29 ? -6.918 1.306 -11.273 1 94.12 29 LEU B CA 1
ATOM 1603 C C . LEU B 1 29 ? -5.602 1.849 -11.82 1 94.12 29 LEU B C 1
ATOM 1605 O O . LEU B 1 29 ? -4.746 1.08 -12.266 1 94.12 29 LEU B O 1
ATOM 1609 N N . ASP B 1 30 ? -5.434 3.1 -11.789 1 92.5 30 ASP B N 1
ATOM 1610 C CA . ASP B 1 30 ? -4.164 3.693 -12.195 1 92.5 30 ASP B CA 1
ATOM 1611 C C . ASP B 1 30 ? -3.027 3.23 -11.289 1 92.5 30 ASP B C 1
ATOM 1613 O O . ASP B 1 30 ? -1.941 2.896 -11.766 1 92.5 30 ASP B O 1
ATOM 1617 N N . ALA B 1 31 ? -3.309 3.256 -10.039 1 92.62 31 ALA B N 1
ATOM 1618 C CA . ALA B 1 31 ? -2.309 2.795 -9.078 1 92.62 31 ALA B CA 1
ATOM 1619 C C . ALA B 1 31 ? -1.985 1.318 -9.289 1 92.62 31 ALA B C 1
ATOM 1621 O O . ALA B 1 31 ? -0.818 0.921 -9.258 1 92.62 31 ALA B O 1
ATOM 1622 N N . VAL B 1 32 ? -2.979 0.57 -9.492 1 95.69 32 VAL B N 1
ATOM 1623 C CA . VAL B 1 32 ? -2.818 -0.862 -9.719 1 95.69 32 VAL B CA 1
ATOM 1624 C C . VAL B 1 32 ? -1.976 -1.097 -10.969 1 95.69 32 VAL B C 1
ATOM 1626 O O . VAL B 1 32 ? -1.086 -1.951 -10.977 1 95.69 32 VAL B O 1
ATOM 1629 N N . ASP B 1 33 ? -2.262 -0.364 -11.969 1 95.88 33 ASP B N 1
ATOM 1630 C CA . ASP B 1 33 ? -1.498 -0.485 -13.203 1 95.88 33 ASP B CA 1
ATOM 1631 C C . ASP B 1 33 ? -0.012 -0.232 -12.961 1 95.88 33 ASP B C 1
ATOM 1633 O O . ASP B 1 33 ? 0.841 -0.925 -13.523 1 95.88 33 ASP B O 1
ATOM 1637 N N . ALA B 1 34 ? 0.254 0.739 -12.203 1 91.94 34 ALA B N 1
ATOM 1638 C CA . ALA B 1 34 ? 1.642 1.045 -11.867 1 91.94 34 ALA B CA 1
ATOM 1639 C C . ALA B 1 34 ? 2.285 -0.106 -11.094 1 91.94 34 ALA B C 1
ATOM 1641 O O . ALA B 1 34 ? 3.443 -0.45 -11.336 1 91.94 34 ALA B O 1
ATOM 1642 N N . VAL B 1 35 ? 1.573 -0.715 -10.195 1 91.94 35 VAL B N 1
ATOM 1643 C CA . VAL B 1 35 ? 2.07 -1.848 -9.422 1 91.94 35 VAL B CA 1
ATOM 1644 C C . VAL B 1 35 ? 2.352 -3.025 -10.359 1 91.94 35 VAL B C 1
ATOM 1646 O O . VAL B 1 35 ? 3.389 -3.684 -10.242 1 91.94 35 VAL B O 1
ATOM 1649 N N . ILE B 1 36 ? 1.448 -3.25 -11.234 1 94.62 36 ILE B N 1
ATOM 1650 C CA . ILE B 1 36 ? 1.585 -4.348 -12.188 1 94.62 36 ILE B CA 1
ATOM 1651 C C . ILE B 1 36 ? 2.865 -4.172 -12.992 1 94.62 36 ILE B C 1
ATOM 1653 O O . ILE B 1 36 ? 3.662 -5.105 -13.125 1 94.62 36 ILE B O 1
ATOM 1657 N N . ARG B 1 37 ? 3.01 -2.982 -13.531 1 90.75 37 ARG B N 1
ATOM 1658 C CA . ARG B 1 37 ? 4.199 -2.693 -14.328 1 90.75 37 ARG B CA 1
ATOM 1659 C C . ARG B 1 37 ? 5.469 -2.961 -13.531 1 90.75 37 ARG B C 1
ATOM 1661 O O . ARG B 1 37 ? 6.395 -3.607 -14.023 1 90.75 37 ARG B O 1
ATOM 1668 N N . ASN B 1 38 ? 5.465 -2.574 -12.398 1 87.62 38 ASN B N 1
ATOM 1669 C CA . ASN B 1 38 ? 6.629 -2.746 -11.539 1 87.62 38 ASN B CA 1
ATOM 1670 C C . ASN B 1 38 ? 6.926 -4.223 -11.281 1 87.62 38 ASN B C 1
ATOM 1672 O O . ASN B 1 38 ? 8.078 -4.656 -11.383 1 87.62 38 ASN B O 1
ATOM 1676 N N . LYS B 1 39 ? 5.906 -4.91 -10.914 1 89.88 39 LYS B N 1
ATOM 1677 C CA . LYS B 1 39 ? 6.09 -6.316 -10.562 1 89.88 39 LYS B CA 1
ATOM 1678 C C . LYS B 1 39 ? 6.562 -7.121 -11.766 1 89.88 39 LYS B C 1
ATOM 1680 O O . LYS B 1 39 ? 7.449 -7.969 -11.648 1 89.88 39 LYS B O 1
ATOM 1685 N N . LEU B 1 40 ? 6.02 -6.848 -12.922 1 90.88 40 LEU B N 1
ATOM 1686 C CA . LEU B 1 40 ? 6.395 -7.574 -14.133 1 90.88 40 LEU B CA 1
ATOM 1687 C C . LEU B 1 40 ? 7.828 -7.254 -14.539 1 90.88 40 LEU B C 1
ATOM 1689 O O . LEU B 1 40 ? 8.516 -8.094 -15.133 1 90.88 40 LEU B O 1
ATOM 1693 N N . SER B 1 41 ? 8.242 -6.102 -14.164 1 85.38 41 SER B N 1
ATOM 1694 C CA . SER B 1 41 ? 9.57 -5.664 -14.586 1 85.38 41 SER B CA 1
ATOM 1695 C C . SER B 1 41 ? 10.656 -6.262 -13.703 1 85.38 41 SER B C 1
ATOM 1697 O O . SER B 1 41 ? 11.844 -6.207 -14.047 1 85.38 41 SER B O 1
ATOM 1699 N N . GLN B 1 42 ? 10.281 -6.852 -12.625 1 82.12 42 GLN B N 1
ATOM 1700 C CA . GLN B 1 42 ? 11.258 -7.363 -11.664 1 82.12 42 GLN B CA 1
ATOM 1701 C C . GLN B 1 42 ? 11.938 -8.625 -12.18 1 82.12 42 GLN B C 1
ATOM 1703 O O . GLN B 1 42 ? 13.07 -8.922 -11.812 1 82.12 42 GLN B O 1
ATOM 1708 N N . SER B 1 43 ? 11.305 -9.398 -12.961 1 83.56 43 SER B N 1
ATOM 1709 C CA . SER B 1 43 ? 11.836 -10.648 -13.492 1 83.56 43 SER B CA 1
ATOM 1710 C C . SER B 1 43 ? 11.062 -11.102 -14.727 1 83.56 43 SER B C 1
ATOM 1712 O O . SER B 1 43 ? 9.852 -10.883 -14.828 1 83.56 43 SER B O 1
ATOM 1714 N N . ALA B 1 44 ? 11.773 -11.727 -15.578 1 87.88 44 ALA B N 1
ATOM 1715 C CA . ALA B 1 44 ? 11.133 -12.266 -16.781 1 87.88 44 ALA B CA 1
ATOM 1716 C C . ALA B 1 44 ? 10.148 -13.383 -16.422 1 87.88 44 ALA B C 1
ATOM 1718 O O . ALA B 1 44 ? 9.273 -13.719 -17.219 1 87.88 44 ALA B O 1
ATOM 1719 N N . GLN B 1 45 ? 10.328 -13.898 -15.242 1 92 45 GLN B N 1
ATOM 1720 C CA . GLN B 1 45 ? 9.484 -15.008 -14.828 1 92 45 GLN B CA 1
ATOM 1721 C C . GLN B 1 45 ? 8.367 -14.531 -13.898 1 92 45 GLN B C 1
ATOM 1723 O O . GLN B 1 45 ? 7.555 -15.336 -13.438 1 92 45 GLN B O 1
ATOM 1728 N N . ALA B 1 46 ? 8.336 -13.258 -13.695 1 92.69 46 ALA B N 1
ATOM 1729 C CA . ALA B 1 46 ? 7.301 -12.711 -12.828 1 92.69 46 ALA B CA 1
ATOM 1730 C C . ALA B 1 46 ? 5.926 -12.828 -13.477 1 92.69 46 ALA B C 1
ATOM 1732 O O . ALA B 1 46 ? 5.785 -12.633 -14.68 1 92.69 46 ALA B O 1
ATOM 1733 N N . VAL B 1 47 ? 4.934 -13.195 -12.672 1 96.5 47 VAL B N 1
ATOM 1734 C CA . VAL B 1 47 ? 3.559 -13.227 -13.164 1 96.5 47 VAL B CA 1
ATOM 1735 C C . VAL B 1 47 ? 2.656 -12.453 -12.203 1 96.5 47 VAL B C 1
ATOM 1737 O O . VAL B 1 47 ? 2.953 -12.344 -11.008 1 96.5 47 VAL B O 1
ATOM 1740 N N . VAL B 1 48 ? 1.624 -11.867 -12.797 1 97.25 48 VAL B N 1
ATOM 1741 C CA . VAL B 1 48 ? 0.658 -11.102 -12.023 1 97.25 48 VAL B CA 1
ATOM 1742 C C . VAL B 1 48 ? -0.758 -11.57 -12.344 1 97.25 48 VAL B C 1
ATOM 1744 O O . VAL B 1 48 ? -1.077 -11.844 -13.5 1 97.25 48 VAL B O 1
ATOM 1747 N N . SER B 1 49 ? -1.516 -11.758 -11.383 1 98.44 49 SER B N 1
ATOM 1748 C CA . SER B 1 49 ? -2.947 -11.984 -11.547 1 98.44 49 SER B CA 1
ATOM 1749 C C . SER B 1 49 ? -3.76 -10.82 -10.992 1 98.44 49 SER B C 1
ATOM 1751 O O . SER B 1 49 ? -3.26 -10.039 -10.18 1 98.44 49 SER B O 1
ATOM 1753 N N . LEU B 1 50 ? -5 -10.719 -11.461 1 98.19 50 LEU B N 1
ATOM 1754 C CA . LEU B 1 50 ? -5.891 -9.625 -11.078 1 98.19 50 LEU B CA 1
ATOM 1755 C C . LEU B 1 50 ? -7.199 -10.172 -10.508 1 98.19 50 LEU B C 1
ATOM 1757 O O . LEU B 1 50 ? -7.859 -11 -11.141 1 98.19 50 LEU B O 1
ATOM 1761 N N . VAL B 1 51 ? -7.539 -9.672 -9.336 1 98.06 51 VAL B N 1
ATOM 1762 C CA . VAL B 1 51 ? -8.766 -10.078 -8.664 1 98.06 51 VAL B CA 1
ATOM 1763 C C . VAL B 1 51 ? -9.602 -8.852 -8.312 1 98.06 51 VAL B C 1
ATOM 1765 O O . VAL B 1 51 ? -9.055 -7.832 -7.867 1 98.06 51 VAL B O 1
ATOM 1768 N N . ALA B 1 52 ? -10.891 -8.883 -8.594 1 96.75 52 ALA B N 1
ATOM 1769 C CA . ALA B 1 52 ? -11.828 -7.859 -8.164 1 96.75 52 ALA B CA 1
ATOM 1770 C C . ALA B 1 52 ? -12.625 -8.32 -6.945 1 96.75 52 ALA B C 1
ATOM 1772 O O . ALA B 1 52 ? -13.117 -9.445 -6.906 1 96.75 52 ALA B O 1
ATOM 1773 N N . SER B 1 53 ? -12.781 -7.406 -6.008 1 94.56 53 SER B N 1
ATOM 1774 C CA . SER B 1 53 ? -13.32 -7.824 -4.719 1 94.56 53 SER B CA 1
ATOM 1775 C C . SER B 1 53 ? -14.836 -7.641 -4.672 1 94.56 53 SER B C 1
ATOM 1777 O O . SER B 1 53 ? -15.523 -8.289 -3.877 1 94.56 53 SER B O 1
ATOM 1779 N N . GLY B 1 54 ? -15.562 -6.598 -5.336 1 90.5 54 GLY B N 1
ATOM 1780 C CA . GLY B 1 54 ? -17 -6.395 -5.332 1 90.5 54 GLY B CA 1
ATOM 1781 C C . GLY B 1 54 ? -17.766 -7.586 -5.871 1 90.5 54 GLY B C 1
ATOM 1782 O O . GLY B 1 54 ? -18.891 -7.863 -5.422 1 90.5 54 GLY B O 1
ATOM 1783 N N . GLY B 1 55 ? -17.562 -8.648 -6.137 1 88.81 55 GLY B N 1
ATOM 1784 C CA . GLY B 1 55 ? -17.844 -9.961 -6.695 1 88.81 55 GLY B CA 1
ATOM 1785 C C . GLY B 1 55 ? -16.594 -10.781 -6.965 1 88.81 55 GLY B C 1
ATOM 1786 O O . GLY B 1 55 ? -16.141 -10.852 -8.109 1 88.81 55 GLY B O 1
ATOM 1787 N N . PRO B 1 56 ? -16.234 -11.172 -5.809 1 93.62 56 PRO B N 1
ATOM 1788 C CA . PRO B 1 56 ? -14.883 -11.719 -5.879 1 93.62 56 PRO B CA 1
ATOM 1789 C C . PRO B 1 56 ? -14.695 -12.688 -7.047 1 93.62 56 PRO B C 1
ATOM 1791 O O . PRO B 1 56 ? -15.438 -13.664 -7.164 1 93.62 56 PRO B O 1
ATOM 1794 N N . GLU B 1 57 ? -13.82 -12.32 -7.902 1 95.5 57 GLU B N 1
ATOM 1795 C CA . GLU B 1 57 ? -13.531 -13.141 -9.07 1 95.5 57 GLU B CA 1
ATOM 1796 C C . GLU B 1 57 ? -12.141 -12.859 -9.617 1 95.5 57 GLU B C 1
ATOM 1798 O O . GLU B 1 57 ? -11.617 -11.75 -9.461 1 95.5 57 GLU B O 1
ATOM 1803 N N . VAL B 1 58 ? -11.602 -13.883 -10.203 1 97.38 58 VAL B N 1
ATOM 1804 C CA . VAL B 1 58 ? -10.359 -13.688 -10.953 1 97.38 58 VAL B CA 1
ATOM 1805 C C . VAL B 1 58 ? -10.672 -13.016 -12.289 1 97.38 58 VAL B C 1
ATOM 1807 O O . VAL B 1 58 ? -11.391 -13.57 -13.117 1 97.38 58 VAL B O 1
ATOM 1810 N N . VAL B 1 59 ? -10.219 -11.82 -12.414 1 97.88 59 VAL B N 1
ATOM 1811 C CA . VAL B 1 59 ? -10.43 -11.086 -13.656 1 97.88 59 VAL B CA 1
ATOM 1812 C C . VAL B 1 59 ? -9.422 -11.547 -14.703 1 97.88 59 VAL B C 1
ATOM 1814 O O . VAL B 1 59 ? -9.766 -11.719 -15.875 1 97.88 59 VAL B O 1
ATOM 1817 N N . VAL B 1 60 ? -8.141 -11.711 -14.336 1 98.19 60 VAL B N 1
ATOM 1818 C CA . VAL B 1 60 ? -7.055 -12.203 -15.172 1 98.19 60 VAL B CA 1
ATOM 1819 C C . VAL B 1 60 ? -6.23 -13.234 -14.398 1 98.19 60 VAL B C 1
ATOM 1821 O O . VAL B 1 60 ? -5.734 -12.945 -13.305 1 98.19 60 VAL B O 1
ATOM 1824 N N . PRO B 1 61 ? -6.125 -14.461 -14.883 1 97.56 61 PRO B N 1
ATOM 1825 C CA . PRO B 1 61 ? -5.242 -15.438 -14.234 1 97.56 61 PRO B CA 1
ATOM 1826 C C . PRO B 1 61 ? -3.771 -15.039 -14.305 1 97.56 61 PRO B C 1
ATOM 1828 O O . PRO B 1 61 ? -3.418 -14.07 -14.984 1 97.56 61 PRO B O 1
ATOM 1831 N N . PRO B 1 62 ? -2.949 -15.742 -13.523 1 97.75 62 PRO B N 1
ATOM 1832 C CA . PRO B 1 62 ? -1.526 -15.391 -13.523 1 97.75 62 PRO B CA 1
ATOM 1833 C C . PRO B 1 62 ? -0.921 -15.375 -14.922 1 97.75 62 PRO B C 1
ATOM 1835 O O . PRO B 1 62 ? -1.061 -16.344 -15.672 1 97.75 62 PRO B O 1
ATOM 1838 N N . THR B 1 63 ? -0.306 -14.258 -15.242 1 97.62 63 THR B N 1
ATOM 1839 C CA . THR B 1 63 ? 0.272 -14.094 -16.562 1 97.62 63 THR B CA 1
ATOM 1840 C C . THR B 1 63 ? 1.425 -13.094 -16.531 1 97.62 63 THR B C 1
ATOM 1842 O O . THR B 1 63 ? 1.513 -12.266 -15.625 1 97.62 63 THR B O 1
ATOM 1845 N N . HIS B 1 64 ? 2.316 -13.211 -17.484 1 96.75 64 HIS B N 1
ATOM 1846 C CA . HIS B 1 64 ? 3.387 -12.234 -17.672 1 96.75 64 HIS B CA 1
ATOM 1847 C C . HIS B 1 64 ? 3.051 -11.25 -18.781 1 96.75 64 HIS B C 1
ATOM 1849 O O . HIS B 1 64 ? 3.814 -10.32 -19.047 1 96.75 64 HIS B O 1
ATOM 1855 N N . GLU B 1 65 ? 1.88 -11.398 -19.359 1 96.75 65 GLU B N 1
ATOM 1856 C CA . GLU B 1 65 ? 1.479 -10.57 -20.484 1 96.75 65 GLU B CA 1
ATOM 1857 C C . GLU B 1 65 ? 0.785 -9.289 -20.016 1 96.75 65 GLU B C 1
ATOM 1859 O O . GLU B 1 65 ? -0.394 -9.32 -19.656 1 96.75 65 GLU B O 1
ATOM 1864 N N . ARG B 1 66 ? 1.445 -8.219 -20.172 1 95.44 66 ARG B N 1
ATOM 1865 C CA . ARG B 1 66 ? 0.939 -6.926 -19.719 1 95.44 66 ARG B CA 1
ATOM 1866 C C . ARG B 1 66 ? -0.384 -6.59 -20.406 1 95.44 66 ARG B C 1
ATOM 1868 O O . ARG B 1 66 ? -1.285 -6.031 -19.781 1 95.44 66 ARG B O 1
ATOM 1875 N N . GLN B 1 67 ? -0.505 -6.883 -21.594 1 97.12 67 GLN B N 1
ATOM 1876 C CA . GLN B 1 67 ? -1.697 -6.551 -22.359 1 97.12 67 GLN B CA 1
ATOM 1877 C C . GLN B 1 67 ? -2.938 -7.219 -21.766 1 97.12 67 GLN B C 1
ATOM 1879 O O . GLN B 1 67 ? -4.016 -6.621 -21.734 1 97.12 67 GLN B O 1
ATOM 1884 N N . HIS B 1 68 ? -2.758 -8.461 -21.375 1 97.81 68 HIS B N 1
ATOM 1885 C CA . HIS B 1 68 ? -3.875 -9.164 -20.75 1 97.81 68 HIS B CA 1
ATOM 1886 C C . HIS B 1 68 ? -4.32 -8.477 -19.469 1 97.81 68 HIS B C 1
ATOM 1888 O O . HIS B 1 68 ? -5.52 -8.344 -19.219 1 97.81 68 HIS B O 1
ATOM 1894 N N . LEU B 1 69 ? -3.385 -8.016 -18.703 1 98.12 69 LEU B N 1
ATOM 1895 C CA . LEU B 1 69 ? -3.684 -7.336 -17.453 1 98.12 69 LEU B CA 1
ATOM 1896 C C . LEU B 1 69 ? -4.34 -5.984 -17.703 1 98.12 69 LEU B C 1
ATOM 1898 O O . LEU B 1 69 ? -5.301 -5.617 -17.016 1 98.12 69 LEU B O 1
ATOM 1902 N N . GLN B 1 70 ? -3.881 -5.285 -18.672 1 97.31 70 GLN B N 1
ATOM 1903 C CA . GLN B 1 70 ? -4.461 -3.992 -19.016 1 97.31 70 GLN B CA 1
ATOM 1904 C C . GLN B 1 70 ? -5.902 -4.148 -19.5 1 97.31 70 GLN B C 1
ATOM 1906 O O . GLN B 1 70 ? -6.773 -3.361 -19.109 1 97.31 70 GLN B O 1
ATOM 1911 N N . LYS B 1 71 ? -6.082 -5.152 -20.359 1 97.69 71 LYS B N 1
ATOM 1912 C CA . LYS B 1 71 ? -7.445 -5.438 -20.797 1 97.69 71 LYS B CA 1
ATOM 1913 C C . LYS B 1 71 ? -8.352 -5.777 -19.609 1 97.69 71 LYS B C 1
ATOM 1915 O O . LYS B 1 71 ? -9.492 -5.312 -19.547 1 97.69 71 LYS B O 1
ATOM 1920 N N . GLY B 1 72 ? -7.832 -6.566 -18.719 1 97.81 72 GLY B N 1
ATOM 1921 C CA . GLY B 1 72 ? -8.586 -6.906 -17.516 1 97.81 72 GLY B CA 1
ATOM 1922 C C . GLY B 1 72 ? -8.953 -5.691 -16.688 1 97.81 72 GLY B C 1
ATOM 1923 O O . GLY B 1 72 ? -10.078 -5.578 -16.203 1 97.81 72 GLY B O 1
ATOM 1924 N N . LEU B 1 73 ? -8.008 -4.801 -16.516 1 97.38 73 LEU B N 1
ATOM 1925 C CA . LEU B 1 73 ? -8.234 -3.592 -15.727 1 97.38 73 LEU B CA 1
ATOM 1926 C C . LEU B 1 73 ? -9.375 -2.771 -16.312 1 97.38 73 LEU B C 1
ATOM 1928 O O . LEU B 1 73 ? -10.188 -2.209 -15.57 1 97.38 73 LEU B O 1
ATOM 1932 N N . ARG B 1 74 ? -9.492 -2.758 -17.594 1 96.06 74 ARG B N 1
ATOM 1933 C CA . ARG B 1 74 ? -10.492 -1.953 -18.281 1 96.06 74 ARG B CA 1
ATOM 1934 C C . ARG B 1 74 ? -11.891 -2.541 -18.094 1 96.06 74 ARG B C 1
ATOM 1936 O O . ARG B 1 74 ? -12.891 -1.856 -18.312 1 96.06 74 ARG B O 1
ATOM 1943 N N . THR B 1 75 ? -11.93 -3.812 -17.734 1 96.56 75 THR B N 1
ATOM 1944 C CA . THR B 1 75 ? -13.227 -4.469 -17.609 1 96.56 75 THR B CA 1
ATOM 1945 C C . THR B 1 75 ? -13.781 -4.301 -16.188 1 96.56 75 THR B C 1
ATOM 1947 O O . THR B 1 75 ? -14.953 -4.605 -15.938 1 96.56 75 THR B O 1
ATOM 1950 N N . ILE B 1 76 ? -12.953 -3.812 -15.297 1 95 76 ILE B N 1
ATOM 1951 C CA . ILE B 1 76 ? -13.375 -3.713 -13.898 1 95 76 ILE B CA 1
ATOM 1952 C C . ILE B 1 76 ? -14.305 -2.512 -13.727 1 95 76 ILE B C 1
ATOM 1954 O O . ILE B 1 76 ? -13.938 -1.383 -14.062 1 95 76 ILE B O 1
ATOM 1958 N N . THR B 1 77 ? -15.477 -2.809 -13.305 1 91.94 77 THR B N 1
ATOM 1959 C CA . THR B 1 77 ? -16.484 -1.8 -12.992 1 91.94 77 THR B CA 1
ATOM 1960 C C . THR B 1 77 ? -17 -1.976 -11.562 1 91.94 77 THR B C 1
ATOM 1962 O O . THR B 1 77 ? -16.703 -2.973 -10.906 1 91.94 77 THR B O 1
ATOM 1965 N N . HIS B 1 78 ? -17.641 -0.897 -11.125 1 90.12 78 HIS B N 1
ATOM 1966 C CA . HIS B 1 78 ? -18.25 -1.029 -9.805 1 90.12 78 HIS B CA 1
ATOM 1967 C C . HIS B 1 78 ? -19.219 -2.199 -9.758 1 90.12 78 HIS B C 1
ATOM 1969 O O . HIS B 1 78 ? -20.047 -2.357 -10.664 1 90.12 78 HIS B O 1
ATOM 1975 N N . LYS B 1 79 ? -18.969 -3.049 -8.758 1 89.31 79 LYS B N 1
ATOM 1976 C CA . LYS B 1 79 ? -19.828 -4.23 -8.641 1 89.31 79 LYS B CA 1
ATOM 1977 C C . LYS B 1 79 ? -19.859 -4.75 -7.207 1 89.31 79 LYS B C 1
ATOM 1979 O O . LYS B 1 79 ? -18.828 -4.777 -6.531 1 89.31 79 LYS B O 1
ATOM 1984 N N . GLY B 1 80 ? -21.109 -5.059 -6.723 1 88.75 80 GLY B N 1
ATOM 1985 C CA . GLY B 1 80 ? -21.266 -5.883 -5.539 1 88.75 80 GLY B CA 1
ATOM 1986 C C . GLY B 1 80 ? -20.875 -5.172 -4.258 1 88.75 80 GLY B C 1
ATOM 1987 O O . GLY B 1 80 ? -20.578 -3.971 -4.273 1 88.75 80 GLY B O 1
ATOM 1988 N N . LEU B 1 81 ? -20.969 -5.926 -3.121 1 87.62 81 LEU B N 1
ATOM 1989 C CA . LEU B 1 81 ? -20.609 -5.453 -1.787 1 87.62 81 LEU B CA 1
ATOM 1990 C C . LEU B 1 81 ? -19.156 -5.785 -1.468 1 87.62 81 LEU B C 1
ATOM 1992 O O . LEU B 1 81 ? -18.562 -6.664 -2.094 1 87.62 81 LEU B O 1
ATOM 1996 N N . PRO B 1 82 ? -18.625 -4.98 -0.611 1 86.75 82 PRO B N 1
ATOM 1997 C CA . PRO B 1 82 ? -17.25 -5.305 -0.184 1 86.75 82 PRO B CA 1
ATOM 1998 C C . PRO B 1 82 ? -17.125 -6.73 0.346 1 86.75 82 PRO B C 1
ATOM 2000 O O . PRO B 1 82 ? -17.906 -7.148 1.205 1 86.75 82 PRO B O 1
ATOM 2003 N N . SER B 1 83 ? -16.234 -7.477 -0.234 1 90.5 83 SER B N 1
ATOM 2004 C CA . SER B 1 83 ? -15.984 -8.859 0.157 1 90.5 83 SER B CA 1
ATOM 2005 C C . SER B 1 83 ? -14.492 -9.156 0.192 1 90.5 83 SER B C 1
ATOM 2007 O O . SER B 1 83 ? -14 -10.008 -0.552 1 90.5 83 SER B O 1
ATOM 2009 N N . LEU B 1 84 ? -13.812 -8.57 1.117 1 89.31 84 LEU B N 1
ATOM 2010 C CA . LEU B 1 84 ? -12.352 -8.633 1.179 1 89.31 84 LEU B CA 1
ATOM 2011 C C . LEU B 1 84 ? -11.875 -10.047 1.489 1 89.31 84 LEU B C 1
ATOM 2013 O O . LEU B 1 84 ? -10.898 -10.516 0.906 1 89.31 84 LEU B O 1
ATOM 2017 N N . VAL B 1 85 ? -12.578 -10.727 2.418 1 93.38 85 VAL B N 1
ATOM 2018 C CA . VAL B 1 85 ? -12.188 -12.07 2.83 1 93.38 85 VAL B CA 1
ATOM 2019 C C . VAL B 1 85 ? -12.305 -13.031 1.648 1 93.38 85 VAL B C 1
ATOM 2021 O O . VAL B 1 85 ? -11.375 -13.797 1.37 1 93.38 85 VAL B O 1
ATOM 2024 N N . GLN B 1 86 ? -13.398 -12.938 0.99 1 94.69 86 GLN B N 1
ATOM 2025 C CA . GLN B 1 86 ? -13.602 -13.789 -0.181 1 94.69 86 GLN B CA 1
ATOM 2026 C C . GLN B 1 86 ? -12.578 -13.469 -1.27 1 94.69 86 GLN B C 1
ATOM 2028 O O . GLN B 1 86 ? -12.094 -14.367 -1.96 1 94.69 86 GLN B O 1
ATOM 2033 N N . ALA B 1 87 ? -12.305 -12.219 -1.404 1 96.06 87 ALA B N 1
ATOM 2034 C CA . ALA B 1 87 ? -11.312 -11.805 -2.395 1 96.06 87 ALA B CA 1
ATOM 2035 C C . ALA B 1 87 ? -9.938 -12.398 -2.08 1 96.06 87 ALA B C 1
ATOM 2037 O O . ALA B 1 87 ? -9.219 -12.82 -2.986 1 96.06 87 ALA B O 1
ATOM 2038 N N . LEU B 1 88 ? -9.594 -12.414 -0.826 1 95.94 88 LEU B N 1
ATOM 2039 C CA . LEU B 1 88 ? -8.336 -13.008 -0.401 1 95.94 88 LEU B CA 1
ATOM 2040 C C . LEU B 1 88 ? -8.289 -14.492 -0.737 1 95.94 88 LEU B C 1
ATOM 2042 O O . LEU B 1 88 ? -7.262 -15 -1.193 1 95.94 88 LEU B O 1
ATOM 2046 N N . GLN B 1 89 ? -9.391 -15.117 -0.519 1 96.56 89 GLN B N 1
ATOM 2047 C CA . GLN B 1 89 ? -9.461 -16.547 -0.803 1 96.56 89 GLN B CA 1
ATOM 2048 C C . GLN B 1 89 ? -9.297 -16.828 -2.295 1 96.56 89 GLN B C 1
ATOM 2050 O O . GLN B 1 89 ? -8.586 -17.75 -2.689 1 96.56 89 GLN B O 1
ATOM 2055 N N . VAL B 1 90 ? -9.953 -16.047 -3.082 1 97.62 90 VAL B N 1
ATOM 2056 C CA . VAL B 1 90 ? -9.859 -16.172 -4.531 1 97.62 90 VAL B CA 1
ATOM 2057 C C . VAL B 1 90 ? -8.422 -15.906 -4.98 1 97.62 90 VAL B C 1
ATOM 2059 O O . VAL B 1 90 ? -7.898 -16.594 -5.859 1 97.62 90 VAL B O 1
ATOM 2062 N N . ALA B 1 91 ? -7.836 -14.914 -4.375 1 97.94 91 ALA B N 1
ATOM 2063 C CA . ALA B 1 91 ? -6.453 -14.586 -4.699 1 97.94 91 ALA B CA 1
ATOM 2064 C C . ALA B 1 91 ? -5.52 -15.75 -4.387 1 97.94 91 ALA B C 1
ATOM 2066 O O . ALA B 1 91 ? -4.629 -16.062 -5.176 1 97.94 91 ALA B O 1
ATOM 2067 N N . MET B 1 92 ? -5.758 -16.344 -3.268 1 96.62 92 MET B N 1
ATOM 2068 C CA . MET B 1 92 ? -4.938 -17.484 -2.875 1 96.62 92 MET B CA 1
ATOM 2069 C C . MET B 1 92 ? -5.09 -18.625 -3.867 1 96.62 92 MET B C 1
ATOM 2071 O O . MET B 1 92 ? -4.105 -19.266 -4.238 1 96.62 92 MET B O 1
ATOM 2075 N N . LEU B 1 93 ? -6.281 -18.844 -4.258 1 95.88 93 LEU B N 1
ATOM 2076 C CA . LEU B 1 93 ? -6.535 -19.875 -5.254 1 95.88 93 LEU B CA 1
ATOM 2077 C C . LEU B 1 93 ? -5.812 -19.562 -6.559 1 95.88 93 LEU B C 1
ATOM 2079 O O . LEU B 1 93 ? -5.219 -20.453 -7.176 1 95.88 93 LEU B O 1
ATOM 2083 N N . SER B 1 94 ? -5.883 -18.375 -6.945 1 97.12 94 SER B N 1
ATOM 2084 C CA . SER B 1 94 ? -5.219 -17.938 -8.172 1 97.12 94 SER B CA 1
ATOM 2085 C C . SER B 1 94 ? -3.717 -18.188 -8.102 1 97.12 94 SER B C 1
ATOM 2087 O O . SER B 1 94 ? -3.107 -18.625 -9.086 1 97.12 94 SER B O 1
ATOM 2089 N N . LEU B 1 95 ? -3.121 -17.938 -6.965 1 96.38 95 LEU B N 1
ATOM 2090 C CA . LEU B 1 95 ? -1.681 -18.078 -6.789 1 96.38 95 LEU B CA 1
ATOM 2091 C C . LEU B 1 95 ? -1.271 -19.547 -6.828 1 96.38 95 LEU B C 1
ATOM 2093 O O . LEU B 1 95 ? -0.13 -19.875 -7.164 1 96.38 95 LEU B O 1
ATOM 2097 N N . ARG B 1 96 ? -2.174 -20.406 -6.551 1 94.62 96 ARG B N 1
ATOM 2098 C CA . ARG B 1 96 ? -1.876 -21.844 -6.621 1 94.62 96 ARG B CA 1
ATOM 2099 C C . ARG B 1 96 ? -1.598 -22.266 -8.055 1 94.62 96 ARG B C 1
ATOM 2101 O O . ARG B 1 96 ? -0.904 -23.266 -8.289 1 94.62 96 ARG B O 1
ATOM 2108 N N . TYR B 1 97 ? -2.088 -21.453 -9 1 92.19 97 TYR B N 1
ATOM 2109 C CA . TYR B 1 97 ? -1.936 -21.812 -10.406 1 92.19 97 TYR B CA 1
ATOM 2110 C C . TYR B 1 97 ? -0.774 -21.047 -11.031 1 92.19 97 TYR B C 1
ATOM 2112 O O . TYR B 1 97 ? -0.675 -20.969 -12.258 1 92.19 97 TYR B O 1
ATOM 2120 N N . ARG B 1 98 ? 0.067 -20.578 -10.188 1 92.88 98 ARG B N 1
ATOM 2121 C CA . ARG B 1 98 ? 1.24 -19.891 -10.727 1 92.88 98 ARG B CA 1
ATOM 2122 C C . ARG B 1 98 ? 2.131 -20.859 -11.5 1 92.88 98 ARG B C 1
ATOM 2124 O O . ARG B 1 98 ? 2.291 -22.016 -11.094 1 92.88 98 ARG B O 1
ATOM 2131 N N . PRO B 1 99 ? 2.727 -20.422 -12.555 1 91.31 99 PRO B N 1
ATOM 2132 C CA . PRO B 1 99 ? 3.523 -21.297 -13.414 1 91.31 99 PRO B CA 1
ATOM 2133 C C . PRO B 1 99 ? 4.738 -21.891 -12.688 1 91.31 99 PRO B C 1
ATOM 2135 O O . PRO B 1 99 ? 5.059 -23.062 -12.867 1 91.31 99 PRO B O 1
ATOM 2138 N N . SER B 1 100 ? 5.484 -21.031 -11.945 1 90.5 100 SER B N 1
ATOM 2139 C CA . SER B 1 100 ? 6.656 -21.484 -11.203 1 90.5 100 SER B CA 1
ATOM 2140 C C . SER B 1 100 ? 6.336 -21.672 -9.727 1 90.5 100 SER B C 1
ATOM 2142 O O . SER B 1 100 ? 6.066 -20.703 -9.016 1 90.5 100 SER B O 1
ATOM 2144 N N . LYS B 1 101 ? 6.539 -22.922 -9.273 1 89.75 101 LYS B N 1
ATOM 2145 C CA . LYS B 1 101 ? 6.223 -23.219 -7.879 1 89.75 101 LYS B CA 1
ATOM 2146 C C . LYS B 1 101 ? 7.32 -22.719 -6.945 1 89.75 101 LYS B C 1
ATOM 2148 O O . LYS B 1 101 ? 7.113 -22.609 -5.734 1 89.75 101 LYS B O 1
ATOM 2153 N N . ASP B 1 102 ? 8.383 -22.328 -7.535 1 88.56 102 ASP B N 1
ATOM 2154 C CA . ASP B 1 102 ? 9.477 -21.797 -6.738 1 88.56 102 ASP B CA 1
ATOM 2155 C C . ASP B 1 102 ? 9.32 -20.281 -6.551 1 88.56 102 ASP B C 1
ATOM 2157 O O . ASP B 1 102 ? 10.023 -19.672 -5.738 1 88.56 102 ASP B O 1
ATOM 2161 N N . ALA B 1 103 ? 8.391 -19.75 -7.285 1 89.94 103 ALA B N 1
ATOM 2162 C CA . ALA B 1 103 ? 8.172 -18.312 -7.184 1 89.94 103 ALA B CA 1
ATOM 2163 C C . ALA B 1 103 ? 7.617 -17.938 -5.812 1 89.94 103 ALA B C 1
ATOM 2165 O O . ALA B 1 103 ? 6.766 -18.641 -5.266 1 89.94 103 ALA B O 1
ATOM 2166 N N . THR B 1 104 ? 8.156 -16.922 -5.266 1 89.31 104 THR B N 1
ATOM 2167 C CA . THR B 1 104 ? 7.543 -16.375 -4.062 1 89.31 104 THR B CA 1
ATOM 2168 C C . THR B 1 104 ? 6.145 -15.836 -4.367 1 89.31 104 THR B C 1
ATOM 2170 O O . THR B 1 104 ? 5.848 -15.469 -5.504 1 89.31 104 THR B O 1
ATOM 2173 N N . GLN B 1 105 ? 5.297 -15.953 -3.375 1 92.38 105 GLN B N 1
ATOM 2174 C CA . GLN B 1 105 ? 3.908 -15.539 -3.557 1 92.38 105 GLN B CA 1
ATOM 2175 C C . GLN B 1 105 ? 3.609 -14.258 -2.785 1 92.38 105 GLN B C 1
ATOM 2177 O O . GLN B 1 105 ? 4.023 -14.109 -1.635 1 92.38 105 GLN B O 1
ATOM 2182 N N . ARG B 1 106 ? 2.84 -13.336 -3.504 1 91.44 106 ARG B N 1
ATOM 2183 C CA . ARG B 1 106 ? 2.488 -12.078 -2.855 1 91.44 106 ARG B CA 1
ATOM 2184 C C . ARG B 1 106 ? 1.093 -11.625 -3.27 1 91.44 106 ARG B C 1
ATOM 2186 O O . ARG B 1 106 ? 0.687 -11.812 -4.418 1 91.44 106 ARG B O 1
ATOM 2193 N N . ILE B 1 107 ? 0.424 -11.031 -2.236 1 94.19 107 ILE B N 1
ATOM 2194 C CA . ILE B 1 107 ? -0.846 -10.359 -2.498 1 94.19 107 ILE B CA 1
ATOM 2195 C C . ILE B 1 107 ? -0.72 -8.875 -2.186 1 94.19 107 ILE B C 1
ATOM 2197 O O . ILE B 1 107 ? -0.205 -8.492 -1.13 1 94.19 107 ILE B O 1
ATOM 2201 N N . VAL B 1 108 ? -1.054 -8.062 -3.145 1 93 108 VAL B N 1
ATOM 2202 C CA . VAL B 1 108 ? -1.223 -6.629 -2.93 1 93 108 VAL B CA 1
ATOM 2203 C C . VAL B 1 108 ? -2.707 -6.27 -2.973 1 93 108 VAL B C 1
ATOM 2205 O O . VAL B 1 108 ? -3.338 -6.34 -4.031 1 93 108 VAL B O 1
ATOM 2208 N N . MET B 1 109 ? -3.184 -5.809 -1.852 1 93.94 109 MET B N 1
ATOM 2209 C CA . MET B 1 109 ? -4.625 -5.609 -1.734 1 93.94 109 MET B CA 1
ATOM 2210 C C . MET B 1 109 ? -4.961 -4.137 -1.537 1 93.94 109 MET B C 1
ATOM 2212 O O . MET B 1 109 ? -4.461 -3.502 -0.607 1 93.94 109 MET B O 1
ATOM 2216 N N . PHE B 1 110 ? -5.773 -3.635 -2.438 1 91.69 110 PHE B N 1
ATOM 2217 C CA . PHE B 1 110 ? -6.324 -2.293 -2.281 1 91.69 110 PHE B CA 1
ATOM 2218 C C . PHE B 1 110 ? -7.652 -2.338 -1.531 1 91.69 110 PHE B C 1
ATOM 2220 O O . PHE B 1 110 ? -8.531 -3.133 -1.863 1 91.69 110 PHE B O 1
ATOM 2227 N N . VAL B 1 111 ? -7.715 -1.517 -0.521 1 89.31 111 VAL B N 1
ATOM 2228 C CA . VAL B 1 111 ? -8.922 -1.485 0.301 1 89.31 111 VAL B CA 1
ATOM 2229 C C . VAL B 1 111 ? -9.484 -0.066 0.337 1 89.31 111 VAL B C 1
ATOM 2231 O O . VAL B 1 111 ? -8.797 0.871 0.75 1 89.31 111 VAL B O 1
ATOM 2234 N N . GLY B 1 112 ? -10.672 0.076 -0.07 1 82.38 112 GLY B N 1
ATOM 2235 C CA . GLY B 1 112 ? -11.328 1.372 -0.048 1 82.38 112 GLY B CA 1
ATOM 2236 C C . GLY B 1 112 ? -12.664 1.35 0.667 1 82.38 112 GLY B C 1
ATOM 2237 O O . GLY B 1 112 ? -13.219 2.402 1.001 1 82.38 112 GLY B O 1
ATOM 2238 N N . SER B 1 113 ? -13.133 0.233 0.886 1 84.06 113 SER B N 1
ATOM 2239 C CA . SER B 1 113 ? -14.445 0.077 1.509 1 84.06 113 SER B CA 1
ATOM 2240 C C . SER B 1 113 ? -14.312 -0.314 2.979 1 84.06 113 SER B C 1
ATOM 2242 O O . SER B 1 113 ? -13.305 -0.883 3.387 1 84.06 113 SER B O 1
ATOM 2244 N N . PRO B 1 114 ? -15.336 0.074 3.748 1 83.69 114 PRO B N 1
ATOM 2245 C CA . PRO B 1 114 ? -15.312 -0.341 5.152 1 83.69 114 PRO B CA 1
ATOM 2246 C C . PRO B 1 114 ? -15.453 -1.852 5.324 1 83.69 114 PRO B C 1
ATOM 2248 O O . PRO B 1 114 ? -16.188 -2.496 4.574 1 83.69 114 PRO B O 1
ATOM 2251 N N . LEU B 1 115 ? -14.758 -2.387 6.277 1 84.56 11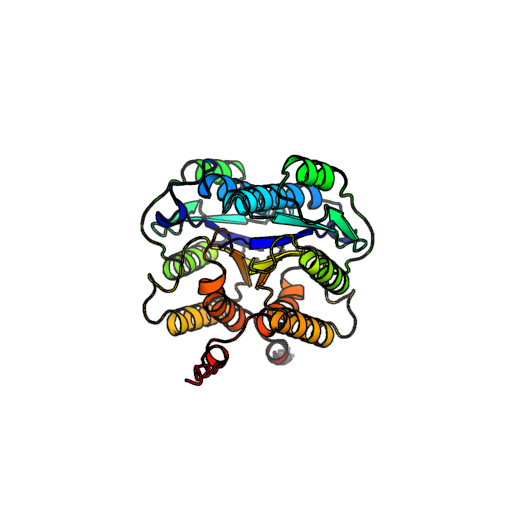5 LEU B N 1
ATOM 2252 C CA . LEU B 1 115 ? -14.781 -3.82 6.543 1 84.56 115 LEU B CA 1
ATOM 2253 C C . LEU B 1 115 ? -15.805 -4.152 7.629 1 84.56 115 LEU B C 1
ATOM 2255 O O . LEU B 1 115 ? -16.547 -5.121 7.504 1 84.56 115 LEU B O 1
ATOM 2259 N N . GLY B 1 116 ? -15.906 -3.311 8.609 1 79.38 116 GLY B N 1
ATOM 2260 C CA . GLY B 1 116 ? -16.719 -3.559 9.789 1 79.38 116 GLY B CA 1
ATOM 2261 C C . GLY B 1 116 ? -18.172 -3.871 9.461 1 79.38 116 GLY B C 1
ATOM 2262 O O . GLY B 1 116 ? -18.656 -4.961 9.766 1 79.38 116 GLY B O 1
ATOM 2263 N N . PRO B 1 117 ? -18.781 -3.035 8.734 1 81.5 117 PRO B N 1
ATOM 2264 C CA . PRO B 1 117 ? -20.219 -3.211 8.453 1 81.5 117 PRO B CA 1
ATOM 2265 C C . PRO B 1 117 ? -20.5 -4.41 7.555 1 81.5 117 PRO B C 1
ATOM 2267 O O . PRO B 1 117 ? -21.625 -4.914 7.527 1 81.5 117 PRO B O 1
ATOM 2270 N N . PHE B 1 118 ? -19.516 -4.941 6.855 1 82.12 118 PHE B N 1
ATOM 2271 C CA . PHE B 1 118 ? -19.781 -5.957 5.848 1 82.12 118 PHE B CA 1
ATOM 2272 C C . PHE B 1 118 ? -19.141 -7.285 6.23 1 82.12 118 PHE B C 1
ATOM 2274 O O . PHE B 1 118 ? -19.172 -8.242 5.449 1 82.12 118 PHE B O 1
ATOM 2281 N N . LEU B 1 119 ? -18.562 -7.383 7.324 1 86.25 119 LEU B N 1
ATOM 2282 C CA . LEU B 1 119 ? -17.891 -8.602 7.738 1 86.25 119 LEU B CA 1
ATOM 2283 C C . LEU B 1 119 ? -18.203 -8.938 9.195 1 86.25 119 LEU B C 1
ATOM 2285 O O . LEU B 1 119 ? -17.641 -8.336 10.109 1 86.25 119 LEU B O 1
ATOM 2289 N N . GLU B 1 120 ? -19.172 -9.883 9.336 1 87.5 120 GLU B N 1
ATOM 2290 C CA . GLU B 1 120 ? -19.438 -10.375 10.688 1 87.5 120 GLU B CA 1
ATOM 2291 C C . GLU B 1 120 ? -18.203 -11.047 11.289 1 87.5 120 GLU B C 1
ATOM 2293 O O . GLU B 1 120 ? -17.484 -11.758 10.594 1 87.5 120 GLU B O 1
ATOM 2298 N N . ASP B 1 121 ? -18.062 -10.812 12.617 1 91 121 ASP B N 1
ATOM 2299 C CA . ASP B 1 121 ? -16.891 -11.367 13.289 1 91 121 ASP B CA 1
ATOM 2300 C C . ASP B 1 121 ? -15.617 -11.047 12.508 1 91 121 ASP B C 1
ATOM 2302 O O . ASP B 1 121 ? -14.797 -11.938 12.266 1 91 121 ASP B O 1
ATOM 2306 N N . ALA B 1 122 ? -15.477 -9.82 12.125 1 89 122 ALA B N 1
ATOM 2307 C CA . ALA B 1 122 ? -14.422 -9.367 11.227 1 89 122 ALA B CA 1
ATOM 2308 C C . ALA B 1 122 ? -13.039 -9.711 11.789 1 89 122 ALA B C 1
ATOM 2310 O O . ALA B 1 122 ? -12.188 -10.234 11.07 1 89 122 ALA B O 1
ATOM 2311 N N . GLU B 1 123 ? -12.875 -9.492 13.016 1 88.56 123 GLU B N 1
ATOM 2312 C CA . GLU B 1 123 ? -11.562 -9.719 13.617 1 88.56 123 GLU B CA 1
ATOM 2313 C C . GLU B 1 123 ? -11.18 -11.195 13.555 1 88.56 123 GLU B C 1
ATOM 2315 O O . GLU B 1 123 ? -10.062 -11.539 13.156 1 88.56 123 GLU B O 1
ATOM 2320 N N . LYS B 1 124 ? -12.102 -11.992 13.914 1 93.06 124 LYS B N 1
ATOM 2321 C CA . LYS B 1 124 ? -11.859 -13.43 13.922 1 93.06 124 LYS B CA 1
ATOM 2322 C C . LYS B 1 124 ? -11.602 -13.953 12.516 1 93.06 124 LYS B C 1
ATOM 2324 O O . LYS B 1 124 ? -10.68 -14.742 12.297 1 93.06 124 LYS B O 1
ATOM 2329 N N . ARG B 1 125 ? -12.32 -13.531 11.594 1 93.25 125 ARG B N 1
ATOM 2330 C CA . ARG B 1 125 ? -12.219 -13.992 10.219 1 93.25 125 ARG B CA 1
ATOM 2331 C C . ARG B 1 125 ? -10.914 -13.523 9.578 1 93.25 125 ARG B C 1
ATOM 2333 O O . ARG B 1 125 ? -10.258 -14.289 8.867 1 93.25 125 ARG B O 1
ATOM 2340 N N . LEU B 1 126 ? -10.555 -12.352 9.883 1 91.94 126 LEU B N 1
ATOM 2341 C CA . LEU B 1 126 ? -9.32 -11.805 9.32 1 91.94 126 LEU B CA 1
ATOM 2342 C C . LEU B 1 126 ? -8.102 -12.469 9.953 1 91.94 126 LEU B C 1
ATOM 2344 O O . LEU B 1 126 ? -7.094 -12.695 9.273 1 91.94 126 LEU B O 1
ATOM 2348 N N . LYS B 1 127 ? -8.25 -12.727 11.195 1 92.19 127 LYS B N 1
ATOM 2349 C CA . LYS B 1 127 ? -7.172 -13.453 11.859 1 92.19 127 LYS B CA 1
ATOM 2350 C C . LYS B 1 127 ? -6.992 -14.836 11.242 1 92.19 127 LYS B C 1
ATOM 2352 O O . LYS B 1 127 ? -5.863 -15.266 10.984 1 92.19 127 LYS B O 1
ATOM 2357 N N . LYS B 1 128 ? -8.055 -15.414 10.977 1 94.75 128 LYS B N 1
ATOM 2358 C CA . LYS B 1 128 ? -8.023 -16.734 10.352 1 94.75 128 LYS B CA 1
ATOM 2359 C C . LYS B 1 128 ? -7.418 -16.672 8.953 1 94.75 128 LYS B C 1
ATOM 2361 O O . LYS B 1 128 ? -6.586 -17.516 8.594 1 94.75 128 LYS B O 1
ATOM 2366 N N . GLU B 1 129 ? -7.828 -15.664 8.25 1 93.88 129 GLU B N 1
ATOM 2367 C CA . GLU B 1 129 ? -7.301 -15.508 6.898 1 93.88 129 GLU B CA 1
ATOM 2368 C C . GLU B 1 129 ? -5.809 -15.195 6.922 1 93.88 129 GLU B C 1
ATOM 2370 O O . GLU B 1 129 ? -5.051 -15.695 6.086 1 93.88 129 GLU B O 1
ATOM 2375 N N . GLY B 1 130 ? -5.445 -14.375 7.809 1 92.75 130 GLY B N 1
ATOM 2376 C CA . GLY B 1 130 ? -4.027 -14.086 7.969 1 92.75 130 GLY B CA 1
ATOM 2377 C C . GLY B 1 130 ? -3.189 -15.32 8.234 1 92.75 130 GLY B C 1
ATOM 2378 O O . GLY B 1 130 ? -2.125 -15.5 7.637 1 92.75 130 GLY B O 1
ATOM 2379 N N . LYS B 1 131 ? -3.633 -16.156 9.102 1 93.94 131 LYS B N 1
ATOM 2380 C CA . LYS B 1 131 ? -2.934 -17.391 9.43 1 93.94 131 LYS B CA 1
ATOM 2381 C C . LYS B 1 131 ? -2.852 -18.312 8.211 1 93.94 131 LYS B C 1
ATOM 2383 O O . LYS B 1 131 ? -1.839 -18.984 8 1 93.94 131 LYS B O 1
ATOM 2388 N N . ARG B 1 132 ? -3.877 -18.312 7.461 1 94.56 132 ARG B N 1
ATOM 2389 C CA . ARG B 1 132 ? -3.898 -19.109 6.246 1 94.56 132 ARG B CA 1
ATOM 2390 C C . ARG B 1 132 ? -2.842 -18.641 5.254 1 94.56 132 ARG B C 1
ATOM 2392 O O . ARG B 1 132 ? -2.131 -19.453 4.66 1 94.56 132 ARG B O 1
ATOM 2399 N N . LEU B 1 133 ? -2.719 -17.359 5.109 1 93.25 133 LEU B N 1
ATOM 2400 C CA . LEU B 1 133 ? -1.716 -16.781 4.223 1 93.25 133 LEU B CA 1
ATOM 2401 C C . LEU B 1 133 ? -0.308 -17.125 4.699 1 93.25 133 LEU B C 1
ATOM 2403 O O . LEU B 1 133 ? 0.555 -17.469 3.893 1 93.25 133 LEU B O 1
ATOM 2407 N N . ARG B 1 134 ? -0.158 -17.078 5.93 1 90.19 134 ARG B N 1
ATOM 2408 C CA . ARG B 1 134 ? 1.138 -17.391 6.523 1 90.19 134 ARG B CA 1
ATOM 2409 C C . ARG B 1 134 ? 1.521 -18.844 6.258 1 90.19 134 ARG B C 1
ATOM 2411 O O . ARG B 1 134 ? 2.646 -19.141 5.844 1 90.19 134 ARG B O 1
ATOM 2418 N N . LYS B 1 135 ? 0.63 -19.656 6.484 1 92.31 135 LYS B N 1
ATOM 2419 C CA . LYS B 1 135 ? 0.875 -21.094 6.281 1 92.31 135 LYS B CA 1
ATOM 2420 C C . LYS B 1 135 ? 1.217 -21.391 4.824 1 92.31 135 LYS B C 1
ATOM 2422 O O . LYS B 1 135 ? 2.031 -22.266 4.539 1 92.31 135 LYS B O 1
ATOM 2427 N N . ALA B 1 136 ? 0.664 -20.594 3.941 1 91.88 136 ALA B N 1
ATOM 2428 C CA . ALA B 1 136 ? 0.888 -20.781 2.51 1 91.88 136 ALA B CA 1
ATOM 2429 C C . ALA B 1 136 ? 2.113 -20 2.041 1 91.88 136 ALA B C 1
ATOM 2431 O O . ALA B 1 136 ? 2.441 -20 0.852 1 91.88 136 ALA B O 1
ATOM 2432 N N . ARG B 1 137 ? 2.762 -19.266 2.881 1 88.69 137 ARG B N 1
ATOM 2433 C CA . ARG B 1 137 ? 3.953 -18.484 2.588 1 88.69 137 ARG B CA 1
ATOM 2434 C C . ARG B 1 137 ? 3.652 -17.406 1.555 1 88.69 137 ARG B C 1
ATOM 2436 O O . ARG B 1 137 ? 4.406 -17.219 0.595 1 88.69 137 ARG B O 1
ATOM 2443 N N . VAL B 1 138 ? 2.512 -16.75 1.777 1 91.44 138 VAL B N 1
ATOM 2444 C CA . VAL B 1 138 ? 2.109 -15.633 0.926 1 91.44 138 VAL B CA 1
ATOM 2445 C C . VAL B 1 138 ? 2.307 -14.312 1.671 1 91.44 138 VAL B C 1
ATOM 2447 O O . VAL B 1 138 ? 1.803 -14.141 2.783 1 91.44 138 VAL B O 1
ATOM 2450 N N . SER B 1 139 ? 3.047 -13.438 1.082 1 87.62 139 SER B N 1
ATOM 2451 C CA . SER B 1 139 ? 3.188 -12.094 1.639 1 87.62 139 SER B CA 1
ATOM 2452 C C . SER B 1 139 ? 1.99 -11.219 1.282 1 87.62 139 SER B C 1
ATOM 2454 O O . SER B 1 139 ? 1.38 -11.398 0.226 1 87.62 139 SER B O 1
ATOM 2456 N N . LEU B 1 140 ? 1.753 -10.219 2.215 1 90.38 140 LEU B N 1
ATOM 2457 C CA . LEU B 1 140 ? 0.57 -9.383 2.025 1 90.38 140 LEU B CA 1
ATOM 2458 C C . LEU B 1 140 ? 0.913 -7.906 2.193 1 90.38 140 LEU B C 1
ATOM 2460 O O . LEU B 1 140 ? 1.518 -7.516 3.193 1 90.38 140 LEU B O 1
ATOM 2464 N N . ASP B 1 141 ? 0.559 -7.168 1.143 1 86.5 141 ASP B N 1
ATOM 2465 C CA . ASP B 1 141 ? 0.601 -5.707 1.199 1 86.5 141 ASP B CA 1
ATOM 2466 C C . ASP B 1 141 ? -0.8 -5.113 1.066 1 86.5 141 ASP B C 1
ATOM 2468 O O . ASP B 1 141 ? -1.589 -5.551 0.227 1 86.5 141 ASP B O 1
ATOM 2472 N N . ILE B 1 142 ? -1.055 -4.152 1.981 1 88.75 142 ILE B N 1
ATOM 2473 C CA . ILE B 1 142 ? -2.363 -3.512 1.937 1 88.75 142 ILE B CA 1
ATOM 2474 C C . ILE B 1 142 ? -2.199 -2.021 1.645 1 88.75 142 ILE B C 1
ATOM 2476 O O . ILE B 1 142 ? -1.366 -1.352 2.26 1 88.75 142 ILE B O 1
ATOM 2480 N N . VAL B 1 143 ? -2.93 -1.583 0.707 1 86.12 143 VAL B N 1
ATOM 2481 C CA . VAL B 1 143 ? -2.99 -0.161 0.388 1 86.12 143 VAL B CA 1
ATOM 2482 C C . VAL B 1 143 ? -4.383 0.381 0.703 1 86.12 143 VAL B C 1
ATOM 2484 O O . VAL B 1 143 ? -5.363 -0.006 0.065 1 86.12 143 VAL B O 1
ATOM 2487 N N . SER B 1 144 ? -4.438 1.247 1.619 1 81.88 144 SER B N 1
ATOM 2488 C CA . SER B 1 144 ? -5.711 1.866 1.963 1 81.88 144 SER B CA 1
ATOM 2489 C C . SER B 1 144 ? -6.066 2.98 0.984 1 81.88 144 SER B C 1
ATOM 2491 O O . SER B 1 144 ? -5.352 3.979 0.885 1 81.88 144 SER B O 1
ATOM 2493 N N . PHE B 1 145 ? -7.148 2.705 0.249 1 78.19 145 PHE B N 1
ATOM 2494 C CA . PHE B 1 145 ? -7.609 3.615 -0.793 1 78.19 145 PHE B CA 1
ATOM 2495 C C . PHE B 1 145 ? -9.008 4.133 -0.479 1 78.19 145 PHE B C 1
ATOM 2497 O O . PHE B 1 145 ? -9.969 3.365 -0.469 1 78.19 145 PHE B O 1
ATOM 2504 N N . GLY B 1 146 ? -9.109 5.219 0.271 1 70.5 146 GLY B N 1
ATOM 2505 C CA . GLY B 1 146 ? -10.414 5.777 0.583 1 70.5 146 GLY B CA 1
ATOM 2506 C C . GLY B 1 146 ? -10.508 6.332 1.991 1 70.5 146 GLY B C 1
ATOM 2507 O O . GLY B 1 146 ? -9.492 6.461 2.68 1 70.5 146 GLY B O 1
ATOM 2508 N N . ALA B 1 147 ? -11.711 6.59 2.33 1 61.81 147 ALA B N 1
ATOM 2509 C CA . ALA B 1 147 ? -11.984 7.344 3.553 1 61.81 147 ALA B CA 1
ATOM 2510 C C . ALA B 1 147 ? -12.141 6.406 4.75 1 61.81 147 ALA B C 1
ATOM 2512 O O . ALA B 1 147 ? -12.125 6.852 5.898 1 61.81 147 ALA B O 1
ATOM 2513 N N . CYS B 1 148 ? -12.227 5.188 4.566 1 57.72 148 CYS B N 1
ATOM 2514 C CA . CYS B 1 148 ? -12.578 4.301 5.668 1 57.72 148 CYS B CA 1
ATOM 2515 C C . CYS B 1 148 ? -11.328 3.773 6.363 1 57.72 148 CYS B C 1
ATOM 2517 O O . CYS B 1 148 ? -11.375 2.736 7.031 1 57.72 148 CYS B O 1
ATOM 2519 N N . SER B 1 149 ? -10.344 4.453 6.281 1 63.25 149 SER B N 1
ATOM 2520 C CA . SER B 1 149 ? -9.062 3.936 6.742 1 63.25 149 SER B CA 1
ATOM 2521 C C . SER B 1 149 ? -9.016 3.85 8.266 1 63.25 149 SER B C 1
ATOM 2523 O O . SER B 1 149 ? -8.539 2.857 8.82 1 63.25 149 SER B O 1
ATOM 2525 N N . ARG B 1 150 ? -9.703 4.738 8.875 1 65.75 150 ARG B N 1
ATOM 2526 C CA . ARG B 1 150 ? -9.625 4.754 10.328 1 65.75 150 ARG B CA 1
ATOM 2527 C C . ARG B 1 150 ? -10.344 3.555 10.93 1 65.75 150 ARG B C 1
ATOM 2529 O O . ARG B 1 150 ? -9.812 2.881 11.812 1 65.75 150 ARG B O 1
ATOM 2536 N N . ASP B 1 151 ? -11.516 3.338 10.438 1 73.31 151 ASP B N 1
ATOM 2537 C CA . ASP B 1 151 ? -12.32 2.24 10.977 1 73.31 151 ASP B CA 1
ATOM 2538 C C . ASP B 1 151 ? -11.727 0.888 10.594 1 73.31 151 ASP B C 1
ATOM 2540 O O . ASP B 1 151 ? -11.859 -0.087 11.336 1 73.31 151 ASP B O 1
ATOM 2544 N N . ASN B 1 152 ? -11.008 0.901 9.461 1 82.56 152 ASN B N 1
ATOM 2545 C CA . ASN B 1 152 ? -10.43 -0.337 8.945 1 82.56 152 ASN B CA 1
ATOM 2546 C C . ASN B 1 152 ? -9.102 -0.66 9.617 1 82.56 152 ASN B C 1
ATOM 2548 O O . ASN B 1 152 ? -8.656 -1.809 9.602 1 82.56 152 ASN B O 1
ATOM 2552 N N . HIS B 1 153 ? -8.602 0.289 10.164 1 78.06 153 HIS B N 1
ATOM 2553 C CA . HIS B 1 153 ? -7.207 0.226 10.578 1 78.06 153 HIS B CA 1
ATOM 2554 C C . HIS B 1 153 ? -6.977 -0.917 11.562 1 78.06 153 HIS B C 1
ATOM 2556 O O . HIS B 1 153 ? -6.102 -1.759 11.352 1 78.06 153 HIS B O 1
ATOM 2562 N N . PRO B 1 154 ? -7.785 -1.042 12.625 1 79.44 154 PRO B N 1
ATOM 2563 C CA . PRO B 1 154 ? -7.551 -2.148 13.555 1 79.44 154 PRO B CA 1
ATOM 2564 C C . PRO B 1 154 ? -7.715 -3.518 12.898 1 79.44 154 PRO B C 1
ATOM 2566 O O . PRO B 1 154 ? -6.965 -4.445 13.203 1 79.44 154 PRO B O 1
ATOM 2569 N N . LEU B 1 155 ? -8.578 -3.588 12.031 1 85.06 155 LEU B N 1
ATOM 2570 C CA . LEU B 1 155 ? -8.859 -4.852 11.359 1 85.06 155 LEU B CA 1
ATOM 2571 C C . LEU B 1 155 ? -7.738 -5.215 10.391 1 85.06 155 LEU B C 1
ATOM 2573 O O . LEU B 1 155 ? -7.281 -6.359 10.359 1 85.06 155 LEU B O 1
ATOM 2577 N N . LEU B 1 156 ? -7.254 -4.293 9.688 1 85.06 156 LEU B N 1
ATOM 2578 C CA . LEU B 1 156 ? -6.191 -4.527 8.711 1 85.06 156 LEU B CA 1
ATOM 2579 C C . LEU B 1 156 ? -4.871 -4.832 9.414 1 85.06 156 LEU B C 1
ATOM 2581 O O . LEU B 1 156 ? -4.078 -5.641 8.922 1 85.06 156 LEU B O 1
ATOM 2585 N N . THR B 1 157 ? -4.711 -4.219 10.508 1 81.44 157 THR B N 1
ATOM 2586 C CA . THR B 1 157 ? -3.523 -4.5 11.305 1 81.44 157 THR B CA 1
ATOM 2587 C C . THR B 1 157 ? -3.531 -5.945 11.797 1 81.44 157 THR B C 1
ATOM 2589 O O . THR B 1 157 ? -2.502 -6.625 11.758 1 81.44 157 THR B O 1
ATOM 2592 N N . THR B 1 158 ? -4.664 -6.348 12.203 1 83.94 158 THR B N 1
ATOM 2593 C CA . THR B 1 158 ? -4.809 -7.73 12.648 1 83.94 158 THR B CA 1
ATOM 2594 C C . THR B 1 158 ? -4.496 -8.695 11.508 1 83.94 158 THR B C 1
ATOM 2596 O O . THR B 1 158 ? -3.822 -9.711 11.711 1 83.94 158 THR B O 1
ATOM 2599 N N . LEU B 1 159 ? -4.926 -8.398 10.367 1 88.81 159 LEU B N 1
ATOM 2600 C CA . LEU B 1 159 ? -4.695 -9.227 9.188 1 88.81 159 LEU B CA 1
ATOM 2601 C C . LEU B 1 159 ? -3.209 -9.312 8.867 1 88.81 159 LEU B C 1
ATOM 2603 O O . LEU B 1 159 ? -2.674 -10.406 8.68 1 88.81 159 LEU B O 1
ATOM 2607 N N . ILE B 1 160 ? -2.58 -8.211 8.867 1 83.81 160 ILE B N 1
ATOM 2608 C CA . ILE B 1 160 ? -1.166 -8.148 8.508 1 83.81 160 ILE B CA 1
ATOM 2609 C C . ILE B 1 160 ? -0.334 -8.867 9.57 1 83.81 160 ILE B C 1
ATOM 2611 O O . ILE B 1 160 ? 0.595 -9.609 9.242 1 83.81 160 ILE B O 1
ATOM 2615 N N . GLN B 1 161 ? -0.65 -8.688 10.766 1 80.62 161 GLN B N 1
ATOM 2616 C CA . GLN B 1 161 ? 0.085 -9.297 11.867 1 80.62 161 GLN B CA 1
ATOM 2617 C C . GLN B 1 161 ? -0.03 -10.82 11.828 1 80.62 161 GLN B C 1
ATOM 2619 O O . GLN B 1 161 ? 0.937 -11.523 12.117 1 80.62 161 GLN B O 1
ATOM 2624 N N . SER B 1 162 ? -1.156 -11.234 11.484 1 86.56 162 SER B N 1
ATOM 2625 C CA . SER B 1 162 ? -1.387 -12.672 11.469 1 86.56 162 SER B CA 1
ATOM 2626 C C . SER B 1 162 ? -0.743 -13.32 10.25 1 86.56 162 SER B C 1
ATOM 2628 O O . SER B 1 162 ? -0.474 -14.523 10.25 1 86.56 162 SER B O 1
ATOM 2630 N N . CYS B 1 163 ? -0.547 -12.617 9.211 1 84.19 163 CYS B N 1
ATOM 2631 C CA . CYS B 1 163 ? 0.007 -13.125 7.957 1 84.19 163 CYS B CA 1
ATOM 2632 C C . CYS B 1 163 ? 1.529 -13.164 8.016 1 84.19 163 CYS B C 1
ATOM 2634 O O . CYS B 1 163 ? 2.15 -14.055 7.426 1 84.19 163 CYS B O 1
ATOM 2636 N N . ASN B 1 164 ? 2.135 -12.141 8.57 1 65.31 164 ASN B N 1
ATOM 2637 C CA . ASN B 1 164 ? 3.574 -11.984 8.391 1 65.31 164 ASN B CA 1
ATOM 2638 C C . ASN B 1 164 ? 4.348 -12.484 9.609 1 65.31 164 ASN B C 1
ATOM 2640 O O . ASN B 1 164 ? 3.846 -12.422 10.734 1 65.31 164 ASN B O 1
ATOM 2644 N N . ARG B 1 165 ? 5.211 -13.656 9.398 1 53.53 165 ARG B N 1
ATOM 2645 C CA . ARG B 1 165 ? 5.992 -14.328 10.43 1 53.53 165 ARG B CA 1
ATOM 2646 C C . ARG B 1 165 ? 6.762 -13.328 11.281 1 53.53 165 ARG B C 1
ATOM 2648 O O . ARG B 1 165 ? 7.238 -12.312 10.773 1 53.53 165 ARG B O 1
ATOM 2655 N N . GLY B 1 166 ? 6.434 -13.195 12.555 1 47.81 166 GLY B N 1
ATOM 2656 C CA . GLY B 1 166 ? 7.344 -12.484 13.438 1 47.81 166 GLY B CA 1
ATOM 2657 C C . GLY B 1 166 ? 8.773 -12.977 13.344 1 47.81 166 GLY B C 1
ATOM 2658 O O . GLY B 1 166 ? 9.039 -14.031 12.758 1 47.81 166 GLY B O 1
ATOM 2659 N N . PRO B 1 167 ? 9.82 -12.227 13.492 1 41.81 167 PRO B N 1
ATOM 2660 C CA . PRO B 1 167 ? 11.211 -12.688 13.516 1 41.81 167 PRO B CA 1
ATOM 2661 C C . PRO B 1 167 ? 11.367 -14.031 14.227 1 41.81 167 PRO B C 1
ATOM 2663 O O . PRO B 1 167 ? 12.289 -14.789 13.914 1 41.81 167 PRO B O 1
ATOM 2666 N N . GLU B 1 168 ? 10.75 -14.469 15.211 1 37.56 168 GLU B N 1
ATOM 2667 C CA . GLU B 1 168 ? 11.133 -15.609 16.031 1 37.56 168 GLU B CA 1
ATOM 2668 C C . GLU B 1 168 ? 10.961 -16.922 15.273 1 37.56 168 GLU B C 1
ATOM 2670 O O . GLU B 1 168 ? 11.586 -17.938 15.609 1 37.56 168 GLU B O 1
ATOM 2675 N N . GLU B 1 169 ? 10.031 -17.141 14.469 1 36.28 169 GLU B N 1
ATOM 2676 C CA . GLU B 1 169 ? 9.773 -18.5 14.008 1 36.28 169 GLU B CA 1
ATOM 2677 C C . GLU B 1 169 ? 10.641 -18.844 12.797 1 36.28 169 GLU B C 1
ATOM 2679 O O . GLU B 1 169 ? 10.633 -19.984 12.328 1 36.28 169 GLU B O 1
ATOM 2684 N N . SER B 1 170 ? 11.172 -18.016 12.094 1 34.56 170 SER B N 1
ATOM 2685 C CA . SER B 1 170 ? 11.961 -18.469 10.961 1 34.56 170 SER B CA 1
ATOM 2686 C C . SER B 1 170 ? 13.133 -19.328 11.414 1 34.56 170 SER B C 1
ATOM 2688 O O . SER B 1 170 ? 13.766 -20.016 10.602 1 34.56 170 SER B O 1
ATOM 2690 N N . CYS B 1 171 ? 13.773 -19.141 12.547 1 32.09 171 CYS B N 1
ATOM 2691 C CA . CYS B 1 171 ? 15.016 -19.844 12.859 1 32.09 171 CYS B CA 1
ATOM 2692 C C . CYS B 1 171 ? 14.75 -21.312 13.188 1 32.09 171 CYS B C 1
ATOM 2694 O O . CYS B 1 171 ? 15.688 -22.078 13.398 1 32.09 171 CYS B O 1
ATOM 2696 N N . ASN B 1 172 ? 13.523 -21.781 13.469 1 28.88 172 ASN B N 1
ATOM 2697 C CA . ASN B 1 172 ? 13.586 -23.156 13.93 1 28.88 172 ASN B CA 1
ATOM 2698 C C . ASN B 1 172 ? 13.633 -24.141 12.766 1 28.88 172 ASN B C 1
ATOM 2700 O O . ASN B 1 172 ? 12.945 -25.172 12.789 1 28.88 172 ASN B O 1
ATOM 2704 N N . ARG B 1 173 ? 13.82 -23.75 11.562 1 30.92 173 ARG B N 1
ATOM 2705 C CA . ARG B 1 173 ? 14.07 -24.891 10.68 1 30.92 173 ARG B CA 1
ATOM 2706 C C . ARG B 1 173 ? 15.445 -25.5 10.945 1 30.92 173 ARG B C 1
ATOM 2708 O O . ARG B 1 173 ? 16.453 -24.797 10.898 1 30.92 173 ARG B O 1
ATOM 2715 N N . GLY B 1 174 ? 15.648 -26.547 11.734 1 28.11 174 GLY B N 1
ATOM 2716 C CA . GLY B 1 174 ? 16.766 -27.453 11.945 1 28.11 174 GLY B CA 1
ATOM 2717 C C . GLY B 1 174 ? 17.438 -27.891 10.656 1 28.11 174 GLY B C 1
ATOM 2718 O O . GLY B 1 174 ? 16.828 -27.797 9.578 1 28.11 174 GLY B O 1
ATOM 2719 N N . PRO B 1 175 ? 18.766 -28.062 10.594 1 29.58 175 PRO B N 1
ATOM 2720 C CA . PRO B 1 175 ? 19.625 -28.625 9.555 1 29.58 175 PRO B CA 1
ATOM 2721 C C . PRO B 1 175 ? 19.078 -29.938 9 1 29.58 175 PRO B C 1
ATOM 2723 O O . PRO B 1 175 ? 18.609 -30.781 9.758 1 29.58 175 PRO B O 1
ATOM 2726 N N . GLU B 1 176 ? 18.391 -30.047 8.031 1 29.06 176 GLU B N 1
ATOM 2727 C CA . GLU B 1 176 ? 18.25 -31.391 7.492 1 29.06 176 GLU B CA 1
ATOM 2728 C C . GLU B 1 176 ? 19.562 -32.156 7.562 1 29.06 176 GLU B C 1
ATOM 2730 O O . GLU B 1 176 ? 20.609 -31.641 7.145 1 29.06 176 GLU B O 1
ATOM 2735 N N . GLU B 1 177 ? 19.766 -32.906 8.508 1 29.56 177 GLU B N 1
ATOM 2736 C CA . GLU B 1 177 ? 20.781 -33.938 8.539 1 29.56 177 GLU B CA 1
ATOM 2737 C C . GLU B 1 177 ? 20.844 -34.688 7.203 1 29.56 177 GLU B C 1
ATOM 2739 O O . GLU B 1 177 ? 19.859 -35.281 6.758 1 29.56 177 GLU B O 1
ATOM 2744 N N . VAL B 1 178 ? 21.641 -34.188 6.262 1 29.17 178 VAL B N 1
ATOM 2745 C CA . VAL B 1 178 ? 22.109 -35.031 5.164 1 29.17 178 VAL B CA 1
ATOM 2746 C C . VAL B 1 178 ? 22.656 -36.344 5.715 1 29.17 178 VAL B C 1
ATOM 2748 O O . VAL B 1 178 ? 23.625 -36.344 6.469 1 29.17 178 VAL B O 1
ATO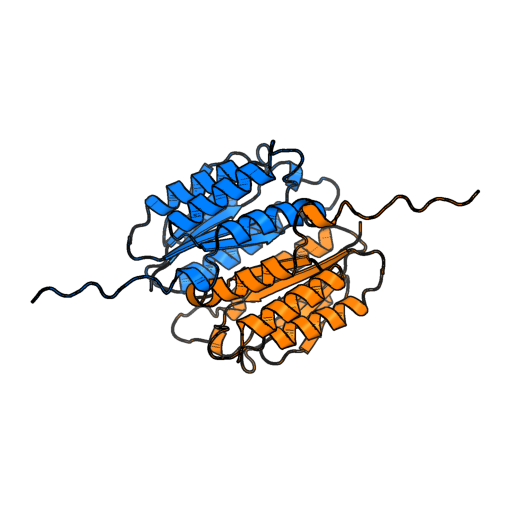M 2751 N N . ARG B 1 179 ? 21.797 -37.375 5.977 1 28.73 179 ARG B N 1
ATOM 2752 C CA . ARG B 1 179 ? 22.219 -38.75 6.137 1 28.73 179 ARG B CA 1
ATOM 2753 C C . ARG B 1 179 ? 23.219 -39.156 5.051 1 28.73 179 ARG B C 1
ATOM 2755 O O . ARG B 1 179 ? 22.922 -39.031 3.859 1 28.73 179 ARG B O 1
ATOM 2762 N N . THR B 1 180 ? 24.516 -39.156 5.395 1 25.7 180 THR B N 1
ATOM 2763 C CA . THR B 1 180 ? 25.484 -40.031 4.773 1 25.7 180 THR B CA 1
ATOM 2764 C C . THR B 1 180 ? 25.094 -41.5 4.988 1 25.7 180 THR B C 1
ATOM 2766 O O . THR B 1 180 ? 24.594 -41.844 6.055 1 25.7 180 THR B O 1
#

InterPro domains:
  IPR002035 von Willebrand factor, type A [PF13519] (6-112)
  IPR027040 26S proteasome non-ATPase regulatory subunit 4 [PTHR10223] (2-165)
  IPR036465 von Willebrand factor A-like domain superfamily [G3DSA:3.40.50.410] (3-176)
  IPR036465 von Willebrand factor A-like domain superfamily [SSF53300] (3-151)

pLDDT: mean 83.02, std 18.88, range [25.19, 98.44]

Foldseek 3Di:
DEAEEEEEAELEPQQQPPDDPDRLRVVSLVVVLVVLVVQLVVDVLYWYWYFYFQPTDTLGATDSDSVSVVVSSVPRHRHHHGHVLVNLVNRVVSQVPRPDPPHQAEYEYEDADADVVPDVVLQVSLLVSLQVLQVVRYAYHYDYRYDNCVNCVVSVVSNNVSNDDDVPPVPPPDPPPPDD/DEAEEEEEAELEVQQQPDDDDDRLRVVSLVVVLVVLVVQLVVDVLYWYWYFYFQPTDTLGATDSDSVSVVVSSVPRHRHHHGHVLVNLVNRVVSVVPRPDPPHQAEYEYEDADADVVPDVVLQVSLLVSLQVLQVVRYAYHYDYRYDNCVNCVVSVVSNNVSNDDDVPPVPPPDDPPPDD